Protein AF-A0A2G9S0X7-F1 (afdb_monomer_lite)

Secondary structure (DSSP, 8-state):
--HHHHHHHHHHHHHHHHHHHHHHTTS-STHHHHHHHHHHHHHHH-GGGTSPPS-STTHHHHHHHHHHHHHHHHHHHHHHHHSTT-HHHHHHHHHHHHHHHHHHHHH-HHHHHHHHHHHHHHHHHHHHHHHHHHHS---SSEEE-TT-----TTTS------EEE---BSSSSBTTTTTTTT--

Structure (mmCIF, N/CA/C/O backbone):
data_AF-A0A2G9S0X7-F1
#
_entry.id   AF-A0A2G9S0X7-F1
#
loop_
_atom_site.group_PDB
_atom_site.id
_atom_site.type_symbol
_atom_site.label_atom_id
_atom_site.label_alt_id
_atom_site.label_comp_id
_atom_site.label_asym_id
_atom_site.label_entity_id
_atom_site.label_seq_id
_atom_site.pdbx_PDB_ins_code
_atom_site.Cartn_x
_atom_site.Cartn_y
_atom_site.Cartn_z
_atom_site.occupancy
_atom_site.B_iso_or_equiv
_atom_site.auth_seq_id
_atom_site.auth_comp_id
_atom_site.auth_asym_id
_atom_site.auth_atom_id
_atom_site.pdbx_PDB_model_num
ATOM 1 N N . ALA A 1 1 ? 17.766 -3.751 -23.535 1.00 44.56 1 ALA A N 1
ATOM 2 C CA . ALA A 1 1 ? 16.295 -3.621 -23.595 1.00 44.56 1 ALA A CA 1
ATOM 3 C C . ALA A 1 1 ? 15.981 -2.146 -23.796 1.00 44.56 1 ALA A C 1
ATOM 5 O O . ALA A 1 1 ? 16.576 -1.349 -23.085 1.00 44.56 1 ALA A O 1
ATOM 6 N N . ASN A 1 2 ? 15.167 -1.785 -24.794 1.00 41.47 2 ASN A N 1
ATOM 7 C CA . ASN A 1 2 ? 14.919 -0.382 -25.146 1.00 41.47 2 ASN A CA 1
ATOM 8 C C . ASN A 1 2 ? 14.053 0.293 -24.046 1.00 41.47 2 ASN A C 1
ATOM 10 O O . ASN A 1 2 ? 12.982 -0.248 -23.749 1.00 41.47 2 ASN A O 1
ATOM 14 N N . PRO A 1 3 ? 14.488 1.405 -23.423 1.00 45.84 3 PRO A N 1
ATOM 15 C CA . PRO A 1 3 ? 13.815 2.053 -22.286 1.00 45.84 3 PRO A CA 1
ATOM 16 C C . PRO A 1 3 ? 12.393 2.535 -22.592 1.00 45.84 3 PRO A C 1
ATOM 18 O O . PRO A 1 3 ? 11.513 2.401 -21.746 1.00 45.84 3 PRO A O 1
ATOM 21 N N . GLU A 1 4 ? 12.131 2.966 -23.829 1.00 49.06 4 GLU A N 1
ATOM 22 C CA . GLU A 1 4 ? 10.782 3.327 -24.297 1.00 49.06 4 GLU A CA 1
ATOM 23 C C . GLU A 1 4 ? 9.786 2.162 -24.177 1.00 49.06 4 GLU A C 1
ATOM 25 O O . GLU A 1 4 ? 8.587 2.377 -24.020 1.00 49.06 4 GLU A O 1
ATOM 30 N N . SER A 1 5 ? 10.272 0.913 -24.182 1.00 56.16 5 SER A N 1
ATOM 31 C CA . SER A 1 5 ? 9.411 -0.251 -23.965 1.00 56.16 5 SER A CA 1
ATOM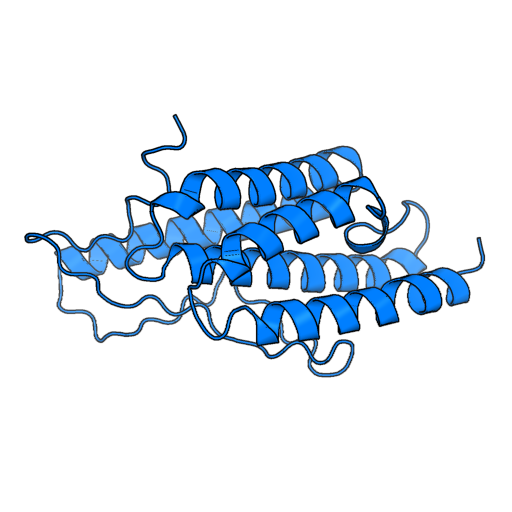 32 C C . SER A 1 5 ? 9.085 -0.489 -22.493 1.00 56.16 5 SER A C 1
ATOM 34 O O . SER A 1 5 ? 8.026 -1.031 -22.216 1.00 56.16 5 SER A O 1
ATOM 36 N N . TYR A 1 6 ? 9.943 -0.103 -21.539 1.00 60.00 6 TYR A N 1
ATOM 37 C CA . TYR A 1 6 ? 9.663 -0.370 -20.127 1.00 60.00 6 TYR A CA 1
ATOM 38 C C . TYR A 1 6 ? 8.484 0.477 -19.658 1.00 60.00 6 TYR A C 1
ATOM 40 O O . TYR A 1 6 ? 7.466 -0.085 -19.255 1.00 60.00 6 TYR A O 1
ATOM 48 N N . ASP A 1 7 ? 8.574 1.801 -19.804 1.00 59.97 7 ASP A N 1
ATOM 49 C CA . ASP A 1 7 ? 7.483 2.690 -19.409 1.00 59.97 7 ASP A CA 1
ATOM 50 C C . ASP A 1 7 ? 6.213 2.415 -20.222 1.00 59.97 7 ASP A C 1
ATOM 52 O O . ASP A 1 7 ? 5.144 2.247 -19.639 1.00 59.97 7 ASP A O 1
ATOM 56 N N . ALA A 1 8 ? 6.293 2.215 -21.541 1.00 62.56 8 ALA A N 1
ATOM 57 C CA . ALA A 1 8 ? 5.101 1.868 -22.320 1.00 62.56 8 ALA A CA 1
ATOM 58 C C . ALA A 1 8 ? 4.418 0.565 -21.844 1.00 62.56 8 ALA A C 1
ATOM 60 O O . ALA A 1 8 ? 3.188 0.463 -21.896 1.00 62.56 8 ALA A O 1
ATOM 61 N N . VAL A 1 9 ? 5.191 -0.417 -21.362 1.00 68.12 9 VAL A N 1
ATOM 62 C CA . VAL A 1 9 ? 4.678 -1.728 -20.936 1.00 68.12 9 VAL A CA 1
ATOM 63 C C . VAL A 1 9 ? 4.158 -1.725 -19.500 1.00 68.12 9 VAL A C 1
ATOM 65 O O . VAL A 1 9 ? 3.178 -2.417 -19.243 1.00 68.12 9 VAL A O 1
ATOM 68 N N . VAL A 1 10 ? 4.746 -0.972 -18.559 1.00 72.31 10 VAL A N 1
ATOM 69 C CA . VAL A 1 10 ? 4.293 -0.984 -17.149 1.00 72.31 10 VAL A CA 1
ATOM 70 C C . VAL A 1 10 ? 3.343 0.154 -16.778 1.00 72.31 10 VAL A C 1
ATOM 72 O O . VAL A 1 10 ? 2.534 -0.018 -15.867 1.00 72.31 10 VAL A O 1
ATOM 75 N N . GLN A 1 11 ? 3.373 1.291 -17.476 1.00 71.81 11 GLN A N 1
ATOM 76 C CA . GLN A 1 11 ? 2.595 2.478 -17.094 1.00 71.81 11 GLN A CA 1
ATOM 77 C C . GLN A 1 11 ? 1.082 2.268 -17.271 1.00 71.81 11 GLN A C 1
ATOM 79 O O . GLN A 1 11 ? 0.313 2.526 -16.346 1.00 71.81 11 GLN A O 1
ATOM 84 N N . LYS A 1 12 ? 0.638 1.714 -18.411 1.00 75.38 12 LYS A N 1
ATOM 85 C CA . LYS A 1 12 ? -0.788 1.403 -18.645 1.00 75.38 12 LYS A CA 1
ATOM 86 C C . LYS A 1 12 ? -1.338 0.373 -17.643 1.00 75.38 12 LYS A C 1
ATOM 88 O O . LYS A 1 12 ? -2.372 0.651 -17.035 1.00 75.38 12 LYS A O 1
ATOM 93 N N . PRO A 1 13 ? -0.673 -0.775 -17.400 1.00 77.31 13 PRO A N 1
ATOM 94 C CA . PRO A 1 13 ? -1.088 -1.705 -16.351 1.00 77.31 13 PRO A CA 1
ATOM 95 C C . PRO A 1 13 ? -1.144 -1.086 -14.951 1.00 77.31 13 PRO A C 1
ATOM 97 O O . PRO A 1 13 ? -2.100 -1.344 -14.221 1.00 77.31 13 PRO A O 1
ATOM 100 N N . ARG A 1 14 ? -0.177 -0.228 -14.587 1.00 80.12 14 ARG A N 1
ATOM 101 C CA . ARG A 1 14 ? -0.207 0.513 -13.315 1.00 80.12 14 ARG A CA 1
ATOM 102 C C . ARG A 1 14 ? -1.439 1.403 -13.221 1.00 80.12 14 ARG A C 1
ATOM 104 O O . ARG A 1 14 ? -2.133 1.334 -12.216 1.00 80.12 14 ARG A O 1
ATOM 111 N N . GLN A 1 15 ? -1.752 2.179 -14.257 1.00 75.69 15 GLN A N 1
ATOM 112 C CA . GLN A 1 15 ? -2.937 3.045 -14.276 1.00 75.69 15 GLN A CA 1
ATOM 113 C C . GLN A 1 15 ? -4.244 2.249 -14.145 1.00 75.69 15 GLN A C 1
ATOM 115 O O . GLN A 1 15 ? -5.107 2.625 -13.355 1.00 75.69 15 GLN A O 1
ATOM 120 N N . ILE A 1 16 ? -4.375 1.124 -14.857 1.00 78.25 16 ILE A N 1
ATOM 121 C CA . ILE A 1 16 ? -5.552 0.244 -14.752 1.00 78.25 16 ILE A CA 1
ATOM 122 C C . ILE A 1 16 ? -5.681 -0.310 -13.331 1.00 78.25 16 ILE A C 1
ATOM 124 O O . ILE A 1 16 ? -6.769 -0.284 -12.756 1.00 78.25 16 ILE A O 1
ATOM 128 N N . LEU A 1 17 ? -4.575 -0.774 -12.740 1.00 77.94 17 LEU A N 1
ATOM 129 C CA . LEU A 1 17 ? -4.571 -1.247 -11.359 1.00 77.94 17 LEU A CA 1
ATOM 130 C C . LEU A 1 17 ? -4.945 -0.121 -10.389 1.00 77.94 17 LEU A C 1
ATOM 132 O O . LEU A 1 17 ? -5.716 -0.367 -9.467 1.00 77.94 17 LEU A O 1
ATOM 136 N N . CYS A 1 18 ? -4.467 1.104 -10.620 1.00 76.69 18 CYS A N 1
ATOM 137 C CA . CYS A 1 18 ? -4.810 2.252 -9.787 1.00 76.69 18 CYS A CA 1
ATOM 138 C C . CYS A 1 18 ? -6.309 2.543 -9.820 1.00 76.69 18 CYS A C 1
ATOM 140 O O . CYS A 1 18 ? -6.935 2.630 -8.771 1.00 76.69 18 CYS A O 1
ATOM 142 N N . GLN A 1 19 ? -6.899 2.599 -11.015 1.00 73.88 19 GLN A N 1
ATOM 143 C CA . GLN A 1 19 ? -8.338 2.800 -11.193 1.00 73.88 19 GLN A CA 1
ATOM 144 C C . GLN A 1 19 ? -9.163 1.671 -10.567 1.00 73.88 19 GLN A C 1
ATOM 146 O O . GLN A 1 19 ? -10.202 1.922 -9.961 1.00 73.88 19 GLN A O 1
ATOM 151 N N . PHE A 1 20 ? -8.704 0.426 -10.701 1.00 75.44 20 PHE A N 1
ATOM 152 C CA . PHE A 1 20 ? -9.379 -0.738 -10.137 1.00 75.44 20 PHE A CA 1
ATOM 153 C C . PHE A 1 20 ? -9.356 -0.726 -8.607 1.00 75.44 20 PHE A C 1
ATOM 155 O O . PHE A 1 20 ? -10.394 -0.874 -7.968 1.00 75.44 20 PHE A O 1
ATOM 162 N N . VAL A 1 21 ? -8.181 -0.496 -8.022 1.00 73.69 21 VAL A N 1
ATOM 163 C CA . VAL A 1 21 ? -7.992 -0.347 -6.578 1.00 73.69 21 VAL A CA 1
ATOM 164 C C . VAL A 1 21 ? -8.801 0.850 -6.065 1.00 73.69 21 VAL A C 1
ATOM 166 O O . VAL A 1 21 ? -9.554 0.680 -5.120 1.00 73.69 21 VAL A O 1
ATOM 169 N N . ASP A 1 22 ? -8.740 2.029 -6.692 1.00 71.38 22 ASP A N 1
ATOM 170 C CA . ASP A 1 22 ? -9.524 3.201 -6.263 1.00 71.38 22 ASP A CA 1
ATOM 171 C C . ASP A 1 22 ? -11.035 2.944 -6.292 1.00 71.38 22 ASP A C 1
ATOM 173 O O . ASP A 1 22 ? -11.748 3.415 -5.411 1.00 71.38 22 ASP A O 1
ATOM 177 N N . ARG A 1 23 ? -11.516 2.165 -7.267 1.00 69.00 23 ARG A N 1
ATOM 178 C CA . ARG A 1 23 ? -12.930 1.788 -7.390 1.00 69.00 23 ARG A CA 1
ATOM 179 C C . ARG A 1 23 ? -13.367 0.720 -6.387 1.00 69.00 23 ARG A C 1
ATOM 181 O O . ARG A 1 23 ? -14.545 0.655 -6.063 1.00 69.00 23 ARG A O 1
ATOM 188 N N . ILE A 1 24 ? -12.454 -0.137 -5.933 1.00 67.75 24 ILE A N 1
ATOM 189 C CA . ILE A 1 24 ? -12.755 -1.154 -4.914 1.00 67.75 24 ILE A CA 1
ATOM 190 C C . ILE A 1 24 ? -12.598 -0.587 -3.502 1.00 67.75 24 ILE A C 1
ATOM 192 O O . ILE A 1 24 ? -13.329 -0.981 -2.605 1.00 67.75 24 ILE A O 1
ATOM 196 N N . LEU A 1 25 ? -11.674 0.351 -3.299 1.00 59.62 25 LEU A N 1
ATOM 197 C CA . LEU A 1 25 ? -11.364 0.930 -1.992 1.00 59.62 25 LEU A CA 1
ATOM 198 C C . LEU A 1 25 ? -12.282 2.072 -1.559 1.00 59.62 25 LEU A C 1
ATOM 200 O O . LEU A 1 25 ? -12.007 2.708 -0.541 1.00 59.62 25 LEU A O 1
ATOM 204 N N . THR A 1 26 ? -13.348 2.351 -2.307 1.00 57.81 26 THR A N 1
ATOM 205 C CA . THR A 1 26 ? -14.406 3.255 -1.851 1.00 57.81 26 THR A CA 1
ATOM 206 C C . THR A 1 26 ? -15.266 2.642 -0.747 1.00 57.81 26 THR A C 1
ATOM 208 O O . THR A 1 26 ? -15.754 3.412 0.068 1.00 57.81 26 THR A O 1
ATOM 211 N N . ASP A 1 27 ? -15.357 1.305 -0.642 1.00 52.62 27 ASP A N 1
ATOM 212 C CA . ASP A 1 27 ? -16.142 0.607 0.388 1.00 52.62 27 ASP A CA 1
ATOM 213 C C . ASP A 1 27 ? -15.428 -0.665 0.894 1.00 52.62 27 ASP A C 1
ATOM 215 O O . ASP A 1 27 ? -14.896 -1.462 0.117 1.00 52.62 27 ASP A O 1
ATOM 219 N N . VAL A 1 28 ? -15.399 -0.874 2.216 1.00 54.47 28 VAL A N 1
ATOM 220 C CA . VAL A 1 28 ? -14.782 -2.055 2.854 1.00 54.47 28 VAL A CA 1
ATOM 221 C C . VAL A 1 28 ? -15.720 -3.248 2.706 1.00 54.47 28 VAL A C 1
ATOM 223 O O . VAL A 1 28 ? -16.483 -3.573 3.607 1.00 54.47 28 VAL A O 1
ATOM 226 N N . ASP A 1 29 ? -15.670 -3.890 1.545 1.00 60.72 29 ASP A N 1
ATOM 227 C CA . ASP A 1 29 ? -16.568 -4.995 1.194 1.00 60.72 29 ASP A CA 1
ATOM 228 C C . ASP A 1 29 ? -15.773 -6.291 0.907 1.00 60.72 29 ASP A C 1
ATOM 230 O O . ASP A 1 29 ? -14.534 -6.249 0.841 1.00 60.72 29 ASP A O 1
ATOM 234 N N . PRO A 1 30 ? -16.420 -7.459 0.694 1.00 59.22 30 PRO A N 1
ATOM 235 C CA . PRO A 1 30 ? -15.776 -8.725 0.308 1.00 59.22 30 PRO A CA 1
ATOM 236 C C . PRO A 1 30 ? -14.791 -8.593 -0.865 1.00 59.22 30 PRO A C 1
ATOM 238 O O . PRO A 1 30 ? -13.817 -9.343 -0.969 1.00 59.22 30 PRO A O 1
ATOM 241 N N . SER A 1 31 ? -15.004 -7.588 -1.715 1.00 64.81 31 SER A N 1
ATOM 242 C CA . SER A 1 31 ? -14.114 -7.155 -2.793 1.00 64.81 31 SER A CA 1
ATOM 243 C C . SER A 1 31 ? -12.682 -6.850 -2.333 1.00 64.81 31 SER A C 1
ATOM 245 O O . SER A 1 31 ? -11.741 -7.059 -3.097 1.00 64.81 31 SER A O 1
ATOM 247 N N . SER A 1 32 ? -12.482 -6.454 -1.072 1.00 73.06 32 SER A N 1
ATOM 248 C CA . SER A 1 32 ? -11.160 -6.228 -0.474 1.00 73.06 32 SER A CA 1
ATOM 249 C C . SER A 1 32 ? -10.332 -7.514 -0.416 1.00 73.06 32 SER A C 1
ATOM 251 O O . SER A 1 32 ? -9.130 -7.491 -0.660 1.00 73.06 32 SER A O 1
ATOM 253 N N . VAL A 1 33 ? -10.956 -8.669 -0.157 1.00 80.38 33 VAL A N 1
ATOM 254 C CA . VAL A 1 33 ? -10.260 -9.969 -0.137 1.00 80.38 33 VAL A CA 1
ATOM 255 C C . VAL A 1 33 ? -9.741 -10.320 -1.529 1.00 80.38 33 VAL A C 1
ATOM 257 O O . VAL A 1 33 ? -8.585 -10.736 -1.651 1.00 80.38 33 VAL A O 1
ATOM 260 N N . MET A 1 34 ? -10.576 -10.118 -2.554 1.00 83.69 34 MET A N 1
ATOM 261 C CA . MET A 1 34 ? -10.222 -10.344 -3.959 1.00 83.69 34 MET A CA 1
ATOM 262 C C . MET A 1 34 ? -9.134 -9.375 -4.424 1.00 83.69 34 MET A C 1
ATOM 264 O O . MET A 1 34 ? -8.210 -9.780 -5.123 1.00 83.69 34 MET A O 1
ATOM 268 N N . LEU A 1 35 ? -9.196 -8.115 -3.988 1.00 83.81 35 LEU A N 1
ATOM 269 C CA . LEU A 1 35 ? -8.174 -7.118 -4.285 1.00 83.81 35 LEU A CA 1
ATOM 270 C C . LEU A 1 35 ? -6.804 -7.523 -3.733 1.00 83.81 35 LEU A C 1
ATOM 272 O O . LEU A 1 35 ? -5.802 -7.430 -4.438 1.00 83.81 35 LEU A O 1
ATOM 276 N N . LEU A 1 36 ? -6.758 -8.001 -2.487 1.00 87.31 36 LEU A N 1
ATOM 277 C CA . LEU A 1 36 ? -5.512 -8.443 -1.861 1.00 87.31 36 LEU A CA 1
ATOM 278 C C . LEU A 1 36 ? -4.912 -9.653 -2.592 1.00 87.31 36 LEU A C 1
ATOM 280 O O . LEU A 1 36 ? -3.704 -9.673 -2.828 1.00 87.31 36 LEU A O 1
ATOM 284 N N . ASP A 1 37 ? -5.738 -10.623 -3.003 1.00 86.75 37 ASP A N 1
ATOM 285 C CA . ASP A 1 37 ? -5.278 -11.756 -3.826 1.00 86.75 37 ASP A CA 1
ATOM 286 C C . ASP A 1 37 ? -4.771 -11.296 -5.190 1.00 86.75 37 ASP A C 1
ATOM 288 O O . ASP A 1 37 ? -3.734 -11.762 -5.663 1.00 86.75 37 ASP A O 1
ATOM 292 N N . PHE A 1 38 ? -5.476 -10.351 -5.810 1.00 86.19 38 PHE A N 1
ATOM 293 C CA . PHE A 1 38 ? -5.100 -9.798 -7.099 1.00 86.19 38 PHE A CA 1
ATOM 294 C C . PHE A 1 38 ? -3.752 -9.076 -7.034 1.00 86.19 38 PHE A C 1
ATOM 296 O O . PHE A 1 38 ? -2.875 -9.356 -7.849 1.00 86.19 38 PHE A O 1
ATOM 303 N N . ILE A 1 39 ? -3.529 -8.225 -6.028 1.00 86.94 39 ILE A N 1
ATOM 304 C CA . ILE A 1 39 ? -2.239 -7.549 -5.823 1.00 86.94 39 ILE A CA 1
ATOM 305 C C . ILE A 1 39 ? -1.122 -8.583 -5.628 1.00 86.94 39 ILE A C 1
ATOM 307 O O . ILE A 1 39 ? -0.087 -8.497 -6.292 1.00 86.94 39 ILE A O 1
ATOM 311 N N . GLN A 1 40 ? -1.333 -9.609 -4.794 1.00 87.56 40 GLN A N 1
ATOM 312 C CA . GLN A 1 40 ? -0.342 -10.678 -4.613 1.00 87.56 40 GLN A CA 1
ATOM 313 C C . GLN A 1 40 ? -0.059 -11.447 -5.908 1.00 87.56 40 GLN A C 1
ATOM 315 O O . GLN A 1 40 ? 1.095 -11.777 -6.196 1.00 87.56 40 GLN A O 1
ATOM 320 N N . HIS A 1 41 ? -1.092 -11.748 -6.695 1.00 87.25 41 HIS A N 1
ATOM 321 C CA . HIS A 1 41 ? -0.946 -12.419 -7.982 1.00 87.25 41 HIS A CA 1
ATOM 322 C C . HIS A 1 41 ? -0.139 -11.567 -8.964 1.00 87.25 41 HIS A C 1
ATOM 324 O O . HIS A 1 41 ? 0.769 -12.067 -9.634 1.00 87.25 41 HIS A O 1
ATOM 330 N N . ILE A 1 42 ? -0.424 -10.269 -9.014 1.00 86.38 42 ILE A N 1
ATOM 331 C CA . ILE A 1 42 ? 0.292 -9.311 -9.845 1.00 86.38 42 ILE A CA 1
ATOM 332 C C . ILE A 1 42 ? 1.771 -9.234 -9.454 1.00 86.38 42 ILE A C 1
ATOM 334 O O . ILE A 1 42 ? 2.635 -9.254 -10.326 1.00 86.38 42 ILE A O 1
ATOM 338 N N . MET A 1 43 ? 2.096 -9.189 -8.162 1.00 87.19 43 MET A N 1
ATOM 339 C CA . MET A 1 43 ? 3.492 -9.160 -7.706 1.00 87.19 43 MET A CA 1
ATOM 340 C C . MET A 1 43 ? 4.285 -10.389 -8.157 1.00 87.19 43 MET A C 1
ATOM 342 O O . MET A 1 43 ? 5.466 -10.277 -8.481 1.00 87.19 43 MET A O 1
ATOM 346 N N . LYS A 1 44 ? 3.636 -11.558 -8.192 1.00 85.31 44 LYS A N 1
ATOM 347 C CA . LYS A 1 44 ? 4.249 -12.816 -8.639 1.00 85.31 44 LYS A CA 1
ATOM 348 C C . LYS A 1 44 ? 4.397 -12.878 -10.158 1.00 85.31 44 LYS A C 1
ATOM 350 O O . LYS A 1 44 ? 5.450 -13.271 -10.649 1.00 85.31 44 LYS A O 1
ATOM 355 N N . SER A 1 45 ? 3.352 -12.503 -10.893 1.00 84.50 45 SER A N 1
ATOM 356 C CA . SER A 1 45 ? 3.315 -12.597 -12.359 1.00 84.50 45 SER A CA 1
ATOM 357 C C . SER A 1 45 ? 4.074 -11.462 -13.052 1.00 84.50 45 SER A C 1
ATOM 359 O O . SER A 1 45 ? 4.664 -11.672 -14.107 1.00 84.50 45 SER A O 1
ATOM 361 N N . SER A 1 46 ? 4.084 -10.267 -12.458 1.00 84.31 46 SER A N 1
ATOM 362 C CA . SER A 1 46 ? 4.595 -9.026 -13.053 1.00 84.31 46 SER A CA 1
ATOM 363 C C . SER A 1 46 ? 5.384 -8.167 -12.047 1.00 84.31 46 SER A C 1
ATOM 365 O O . SER A 1 46 ? 5.057 -6.996 -11.836 1.00 84.31 46 SER A O 1
ATOM 367 N N . PRO A 1 47 ? 6.477 -8.686 -11.449 1.00 83.19 47 PRO A N 1
ATOM 368 C CA . PRO A 1 47 ? 7.258 -7.963 -10.436 1.00 83.19 47 PRO A CA 1
ATOM 369 C C . PRO A 1 47 ? 7.834 -6.637 -10.953 1.00 83.19 47 PRO A C 1
ATOM 371 O O . PRO A 1 47 ? 8.011 -5.697 -10.184 1.00 83.19 47 PRO A O 1
ATOM 374 N N . ARG A 1 48 ? 8.055 -6.528 -12.270 1.00 80.56 48 ARG A N 1
ATOM 375 C CA . ARG A 1 48 ? 8.512 -5.304 -12.945 1.00 80.56 48 ARG A CA 1
ATOM 376 C C . ARG A 1 48 ? 7.577 -4.107 -12.754 1.00 80.56 48 ARG A C 1
ATOM 378 O O . ARG A 1 48 ? 8.008 -2.979 -12.909 1.00 80.56 48 ARG A O 1
ATOM 385 N N . MET A 1 49 ? 6.312 -4.314 -12.385 1.00 80.56 49 MET A N 1
ATOM 386 C CA . MET A 1 49 ? 5.432 -3.191 -12.052 1.00 80.56 49 MET A CA 1
ATOM 387 C C . MET A 1 49 ? 5.787 -2.513 -10.731 1.00 80.56 49 MET A C 1
ATOM 389 O O . MET A 1 49 ? 5.365 -1.380 -10.520 1.00 80.56 49 MET A O 1
ATOM 393 N N . PHE A 1 50 ? 6.582 -3.147 -9.872 1.00 82.94 50 PHE A N 1
ATOM 394 C CA . PHE A 1 50 ? 6.951 -2.608 -8.561 1.00 82.94 50 PHE A CA 1
ATOM 395 C C . PHE A 1 50 ? 8.435 -2.267 -8.448 1.00 82.94 50 PHE A C 1
ATOM 397 O O . PHE A 1 50 ? 8.812 -1.510 -7.564 1.00 82.94 50 PHE A O 1
ATOM 404 N N . VAL A 1 51 ? 9.281 -2.823 -9.318 1.00 83.69 51 VAL A N 1
ATOM 405 C CA . VAL A 1 51 ? 10.731 -2.599 -9.299 1.00 83.69 51 VAL A CA 1
ATOM 406 C C . VAL A 1 51 ? 11.270 -2.437 -10.715 1.00 83.69 51 VAL A C 1
ATOM 408 O O . VAL A 1 51 ? 10.952 -3.244 -11.594 1.00 83.69 51 VAL A O 1
ATOM 411 N N . SER A 1 52 ? 12.114 -1.425 -10.926 1.00 77.31 52 SER A N 1
ATOM 412 C CA . SER A 1 52 ? 12.860 -1.279 -12.174 1.00 77.31 52 SER A CA 1
ATOM 413 C C . SER A 1 52 ? 14.014 -2.279 -12.238 1.00 77.31 52 SER A C 1
ATOM 415 O O . SER A 1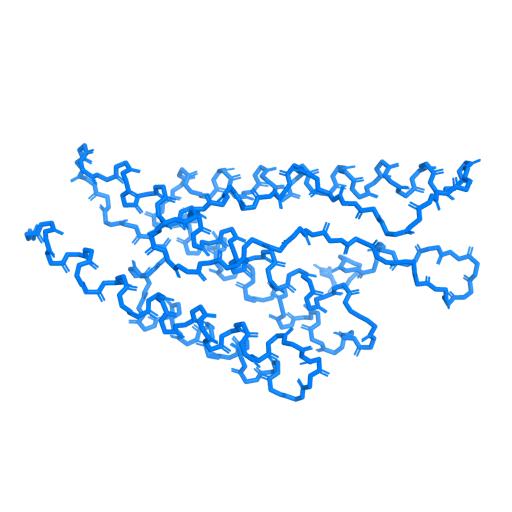 52 ? 14.529 -2.740 -11.217 1.00 77.31 52 SER A O 1
ATOM 417 N N . SER A 1 53 ? 14.418 -2.658 -13.451 1.00 65.50 53 SER A N 1
ATOM 418 C CA . SER A 1 53 ? 15.597 -3.503 -13.639 1.00 65.50 53 SER A CA 1
ATOM 419 C C . SER A 1 53 ? 16.841 -2.678 -13.327 1.00 65.50 53 SER A C 1
ATOM 421 O O . SER A 1 53 ? 17.056 -1.638 -13.938 1.00 65.50 53 SER A O 1
ATOM 423 N N . MET A 1 54 ? 17.670 -3.150 -12.398 1.00 58.91 54 MET A N 1
ATOM 424 C CA . MET A 1 54 ? 18.969 -2.555 -12.083 1.00 58.91 54 MET A CA 1
ATOM 425 C C . MET A 1 54 ? 19.769 -2.302 -13.373 1.00 58.91 54 MET A C 1
ATOM 427 O O . MET A 1 54 ? 19.806 -3.192 -14.228 1.00 58.91 54 MET A O 1
ATOM 431 N N . ASN A 1 55 ? 20.398 -1.118 -13.469 1.00 53.69 55 ASN A N 1
ATOM 432 C CA . ASN A 1 55 ? 21.528 -0.728 -14.342 1.00 53.69 55 ASN A CA 1
ATOM 433 C C . ASN A 1 55 ? 21.221 0.382 -15.383 1.00 53.69 55 ASN A C 1
ATOM 435 O O . ASN A 1 55 ? 21.084 0.083 -16.567 1.00 53.69 55 ASN A O 1
ATOM 439 N N . SER A 1 56 ? 21.161 1.663 -14.976 1.00 53.62 56 SER A N 1
ATOM 440 C CA . SER A 1 56 ? 21.666 2.861 -15.716 1.00 53.62 56 SER A CA 1
ATOM 441 C C . SER A 1 56 ? 21.061 4.171 -15.177 1.00 53.62 56 SER A C 1
ATOM 443 O O . SER A 1 56 ? 20.086 4.131 -14.451 1.00 53.62 56 SER A O 1
ATOM 445 N N . ALA A 1 57 ? 21.588 5.345 -15.542 1.00 51.53 57 ALA A N 1
ATOM 446 C CA . ALA A 1 57 ? 21.067 6.662 -15.125 1.00 51.53 57 ALA A CA 1
ATOM 447 C C . ALA A 1 57 ? 19.593 6.936 -15.518 1.00 51.53 57 ALA A C 1
ATOM 449 O O . ALA A 1 57 ? 18.942 7.791 -14.928 1.00 51.53 57 ALA A O 1
ATOM 450 N N . GLN A 1 58 ? 19.032 6.173 -16.463 1.00 53.19 58 GLN A N 1
ATOM 451 C CA . GLN A 1 58 ? 17.598 6.192 -16.781 1.00 53.19 58 GLN A CA 1
ATOM 452 C C . GLN A 1 58 ? 16.737 5.439 -15.743 1.00 53.19 58 GLN A C 1
ATOM 454 O O . GLN A 1 58 ? 15.511 5.493 -15.813 1.00 53.19 58 GLN A O 1
ATOM 459 N N . ASN A 1 59 ? 17.353 4.775 -14.752 1.00 61.72 59 ASN A N 1
ATOM 460 C CA . ASN A 1 59 ? 16.636 4.168 -13.630 1.00 61.72 59 ASN A CA 1
ATOM 461 C C . ASN A 1 59 ? 16.068 5.189 -12.660 1.00 61.72 59 ASN A C 1
ATOM 463 O O . ASN A 1 59 ? 15.115 4.842 -11.990 1.00 61.72 59 ASN A O 1
ATOM 467 N N . GLU A 1 60 ? 16.595 6.408 -12.541 1.00 69.31 60 GLU A N 1
ATOM 468 C CA . GLU A 1 60 ? 16.150 7.285 -11.451 1.00 69.31 60 GLU A CA 1
ATOM 469 C C . GLU A 1 60 ? 14.668 7.659 -11.560 1.00 69.31 60 GLU A C 1
ATOM 471 O O . GLU A 1 60 ? 13.959 7.674 -10.558 1.00 69.31 60 GLU A O 1
ATOM 476 N N . GLU A 1 61 ? 14.170 7.927 -12.769 1.00 71.56 61 GLU A N 1
ATOM 477 C CA . GLU A 1 61 ? 12.745 8.195 -12.981 1.00 71.56 61 GLU A CA 1
ATOM 478 C C . GLU A 1 61 ? 11.899 6.927 -12.839 1.00 71.56 61 GLU A C 1
ATOM 480 O O . GLU A 1 61 ? 10.864 6.945 -12.174 1.00 71.56 61 GLU A O 1
ATOM 485 N N . ALA A 1 62 ? 12.368 5.802 -13.383 1.00 71.00 62 ALA A N 1
ATOM 486 C CA . ALA A 1 62 ? 11.702 4.514 -13.225 1.00 71.00 62 ALA A CA 1
ATOM 487 C C . ALA A 1 62 ? 11.626 4.083 -11.749 1.00 71.00 62 ALA A C 1
ATOM 489 O O . ALA A 1 62 ? 10.600 3.559 -11.314 1.00 71.00 62 ALA A O 1
ATOM 490 N N . ASP A 1 63 ? 12.675 4.342 -10.972 1.00 75.81 63 ASP A N 1
ATOM 491 C CA . ASP A 1 63 ? 12.776 4.079 -9.542 1.00 75.81 63 ASP A CA 1
ATOM 492 C C . ASP A 1 63 ? 11.864 5.029 -8.773 1.00 75.81 63 ASP A C 1
ATOM 494 O O . ASP A 1 63 ? 11.064 4.547 -7.979 1.00 75.81 63 ASP A O 1
ATOM 498 N N . ARG A 1 64 ? 11.858 6.338 -9.069 1.00 77.19 64 ARG A N 1
ATOM 499 C CA . ARG A 1 64 ? 10.878 7.289 -8.501 1.00 77.19 64 ARG A CA 1
ATOM 500 C C . ARG A 1 64 ? 9.436 6.855 -8.769 1.00 77.19 64 ARG A C 1
ATOM 502 O O . ARG A 1 64 ? 8.611 6.874 -7.857 1.00 77.19 64 ARG A O 1
ATOM 509 N N . ASN A 1 65 ? 9.146 6.383 -9.977 1.00 79.00 65 ASN A N 1
ATOM 510 C CA . ASN A 1 65 ? 7.839 5.847 -10.349 1.00 79.00 65 ASN A CA 1
ATOM 511 C C . ASN A 1 65 ? 7.493 4.574 -9.565 1.00 79.00 65 ASN A C 1
ATOM 513 O O . ASN A 1 65 ? 6.357 4.408 -9.120 1.00 79.00 65 ASN A O 1
ATOM 517 N N . CYS A 1 66 ? 8.464 3.681 -9.358 1.00 80.94 66 CYS A N 1
ATOM 518 C CA . CYS A 1 66 ? 8.294 2.496 -8.519 1.00 80.94 66 CYS A CA 1
ATOM 519 C C . CYS A 1 66 ? 8.073 2.859 -7.043 1.00 80.94 66 CYS A C 1
ATOM 521 O O . CYS A 1 66 ? 7.212 2.246 -6.411 1.00 80.94 66 CYS A O 1
ATOM 523 N N . ILE A 1 67 ? 8.795 3.855 -6.508 1.00 81.81 67 ILE A N 1
ATOM 524 C CA . ILE A 1 67 ? 8.609 4.385 -5.146 1.00 81.81 67 ILE A CA 1
ATOM 525 C C . ILE A 1 67 ? 7.188 4.909 -5.005 1.00 81.81 67 ILE A C 1
ATOM 527 O O . ILE A 1 67 ? 6.454 4.429 -4.148 1.00 81.81 67 ILE A O 1
ATOM 531 N N . GLY A 1 68 ? 6.784 5.845 -5.869 1.00 79.50 68 GLY A N 1
ATOM 532 C CA . GLY A 1 68 ? 5.464 6.472 -5.810 1.00 79.50 68 GLY A CA 1
ATOM 533 C C . GLY A 1 68 ? 4.338 5.446 -5.911 1.00 79.50 68 GLY A C 1
ATOM 534 O O . GLY A 1 68 ? 3.429 5.437 -5.086 1.00 79.50 68 GLY A O 1
ATOM 535 N N . PHE A 1 69 ? 4.436 4.512 -6.858 1.00 82.12 69 PHE A N 1
ATOM 536 C CA . PHE A 1 69 ? 3.446 3.449 -7.015 1.00 82.12 69 PHE A CA 1
ATOM 537 C C . PHE A 1 69 ? 3.387 2.503 -5.803 1.00 82.12 69 PHE A C 1
ATOM 539 O O . PHE A 1 69 ? 2.303 2.142 -5.345 1.00 82.12 69 PHE A O 1
ATOM 546 N N . SER A 1 70 ? 4.541 2.121 -5.250 1.00 84.81 70 SER A N 1
ATOM 547 C CA . SER A 1 70 ? 4.609 1.222 -4.091 1.00 84.81 70 SER A CA 1
ATOM 548 C C . SER A 1 70 ? 4.098 1.893 -2.819 1.00 84.81 70 SER A C 1
ATOM 550 O O . SER A 1 70 ? 3.310 1.286 -2.093 1.00 84.81 70 SER A O 1
ATOM 552 N N . ASN A 1 71 ? 4.479 3.152 -2.588 1.00 82.00 71 ASN A N 1
ATOM 553 C CA . ASN A 1 71 ? 3.951 3.966 -1.498 1.00 82.00 71 ASN A CA 1
ATOM 554 C C . ASN A 1 71 ? 2.439 4.101 -1.616 1.00 82.00 71 ASN A C 1
ATOM 556 O O . ASN A 1 71 ? 1.729 3.821 -0.656 1.00 82.00 71 ASN A O 1
ATOM 560 N N . TRP A 1 72 ? 1.928 4.409 -2.807 1.00 82.25 72 TRP A N 1
ATOM 561 C CA . TRP A 1 72 ? 0.493 4.502 -3.034 1.00 82.25 72 TRP A CA 1
ATOM 562 C C . TRP A 1 72 ? -0.251 3.206 -2.683 1.00 82.25 72 TRP A C 1
ATOM 564 O O . TRP A 1 72 ? -1.247 3.254 -1.959 1.00 82.25 72 TRP A O 1
ATOM 574 N N . ILE A 1 73 ? 0.246 2.040 -3.118 1.00 84.06 73 ILE A N 1
ATOM 575 C CA . ILE A 1 73 ? -0.363 0.750 -2.757 1.00 84.06 73 ILE A CA 1
ATOM 576 C C . ILE A 1 73 ? -0.328 0.538 -1.242 1.00 84.06 73 ILE A C 1
ATOM 578 O O . ILE A 1 73 ? -1.353 0.189 -0.658 1.00 84.06 73 ILE A O 1
ATOM 582 N N . ILE A 1 74 ? 0.813 0.765 -0.588 1.00 85.44 74 ILE A N 1
ATOM 583 C CA . ILE A 1 74 ? 0.944 0.557 0.860 1.00 85.44 74 ILE A CA 1
ATOM 584 C C . ILE A 1 74 ? 0.024 1.509 1.633 1.00 85.44 74 ILE A C 1
ATOM 586 O O . ILE A 1 74 ? -0.709 1.048 2.506 1.00 85.44 74 ILE A O 1
ATOM 590 N N . THR A 1 75 ? -0.033 2.799 1.285 1.00 79.69 75 THR A N 1
ATOM 591 C CA . THR A 1 75 ? -0.961 3.766 1.897 1.00 79.69 75 THR A CA 1
ATOM 592 C C . THR A 1 75 ? -2.402 3.283 1.780 1.00 79.69 75 THR A C 1
ATOM 594 O O . THR A 1 75 ? -3.164 3.345 2.742 1.00 79.69 75 THR A O 1
ATOM 597 N N . ARG A 1 76 ? -2.791 2.759 0.617 1.00 80.12 76 ARG A N 1
ATOM 598 C CA . ARG A 1 76 ? -4.140 2.239 0.388 1.00 80.12 76 ARG A CA 1
ATOM 599 C C . ARG A 1 76 ? -4.441 0.994 1.219 1.00 80.12 76 ARG A C 1
ATOM 601 O O . ARG A 1 76 ? -5.502 0.928 1.831 1.00 80.12 76 ARG A O 1
ATOM 608 N N . LEU A 1 77 ? -3.497 0.062 1.313 1.00 83.56 77 LEU A N 1
ATOM 609 C CA . LEU A 1 77 ? -3.601 -1.112 2.182 1.00 83.56 77 LEU A CA 1
ATOM 610 C C . LEU A 1 77 ? -3.738 -0.725 3.661 1.00 83.56 77 LEU A C 1
ATOM 612 O O . LEU A 1 77 ? -4.576 -1.279 4.370 1.00 83.56 77 LEU A O 1
ATOM 616 N N . LEU A 1 78 ? -2.954 0.253 4.114 1.00 82.56 78 LEU A N 1
ATOM 617 C CA . LEU A 1 78 ? -3.025 0.772 5.477 1.00 82.56 78 LEU A CA 1
ATOM 618 C C . LEU A 1 78 ? -4.359 1.470 5.750 1.00 82.56 78 LEU A C 1
ATOM 620 O O . LEU A 1 78 ? -4.913 1.296 6.830 1.00 82.56 78 LEU A O 1
ATOM 624 N N . ARG A 1 79 ? -4.918 2.204 4.777 1.00 78.00 79 ARG A N 1
ATOM 625 C CA . ARG A 1 79 ? -6.253 2.811 4.912 1.00 78.00 79 ARG A CA 1
ATOM 626 C C . ARG A 1 79 ? -7.334 1.755 5.107 1.00 78.00 79 ARG A C 1
ATOM 628 O O . ARG A 1 79 ? -8.152 1.926 6.000 1.00 78.00 79 ARG A O 1
ATOM 635 N N . ILE A 1 80 ? -7.304 0.649 4.352 1.00 78.31 80 ILE A N 1
ATOM 636 C CA . ILE A 1 80 ? -8.215 -0.489 4.590 1.00 78.31 80 ILE A CA 1
ATOM 637 C C . ILE A 1 80 ? -8.043 -0.990 6.019 1.00 78.31 80 ILE A C 1
ATOM 639 O O . ILE A 1 80 ? -9.026 -1.159 6.729 1.00 78.31 80 ILE A O 1
ATOM 643 N N . ALA A 1 81 ? -6.801 -1.198 6.457 1.00 80.25 81 ALA A N 1
ATOM 644 C CA . ALA A 1 81 ? -6.522 -1.719 7.788 1.00 80.25 81 ALA A CA 1
ATOM 645 C C . ALA A 1 81 ? -6.944 -0.758 8.921 1.00 80.25 81 ALA A C 1
ATOM 647 O O . ALA A 1 81 ? -7.168 -1.210 10.042 1.00 80.25 81 ALA A O 1
ATOM 648 N N . ALA A 1 82 ? -7.067 0.539 8.631 1.00 76.25 82 ALA A N 1
ATOM 649 C CA . ALA A 1 82 ? -7.557 1.560 9.553 1.00 76.25 82 ALA A CA 1
ATOM 650 C C . ALA A 1 82 ? -9.092 1.693 9.574 1.00 76.25 82 ALA A C 1
ATOM 652 O O . ALA A 1 82 ? -9.626 2.391 10.431 1.00 76.25 82 ALA A O 1
ATOM 653 N N . THR A 1 83 ? -9.819 1.045 8.656 1.00 73.38 83 THR A N 1
ATOM 654 C CA . THR A 1 83 ? -11.289 1.101 8.655 1.00 73.38 83 THR A CA 1
ATOM 655 C C . THR A 1 83 ? -11.909 0.259 9.778 1.00 73.38 83 THR A C 1
ATOM 657 O O . THR A 1 83 ? -11.335 -0.757 10.181 1.00 73.38 83 THR A O 1
ATOM 660 N N . PRO A 1 84 ? -13.096 0.621 10.293 1.00 70.00 84 PRO A N 1
ATOM 661 C CA . PRO A 1 84 ? -13.816 -0.226 11.240 1.00 70.00 84 PRO A CA 1
ATOM 662 C C . PRO A 1 84 ? -14.093 -1.624 10.663 1.00 70.00 84 PRO A C 1
ATOM 664 O O . PRO A 1 84 ? -14.311 -1.783 9.465 1.00 70.00 84 PRO A O 1
ATOM 667 N N . SER A 1 85 ? -14.122 -2.645 11.523 1.00 73.69 85 SER A N 1
ATOM 668 C CA . SER A 1 85 ? -14.509 -4.024 11.163 1.00 73.69 85 SER A CA 1
ATOM 669 C C . SER A 1 85 ? -13.606 -4.745 10.144 1.00 73.69 85 SER A C 1
ATOM 671 O O . SER A 1 85 ? -13.980 -5.797 9.627 1.00 73.69 85 SER A O 1
ATOM 673 N N . CYS A 1 86 ? -12.390 -4.257 9.882 1.00 75.00 86 CYS A N 1
ATOM 674 C CA . CYS A 1 86 ? -11.452 -4.888 8.945 1.00 75.00 86 CYS A CA 1
ATOM 675 C C . CYS A 1 86 ? -10.494 -5.919 9.586 1.00 75.00 86 CYS A C 1
ATOM 677 O O . CYS A 1 86 ? -9.548 -6.368 8.936 1.00 75.00 86 CYS A O 1
ATOM 679 N N . GLU A 1 87 ? -10.723 -6.329 10.841 1.00 79.81 87 GLU A N 1
ATOM 680 C CA . GLU A 1 87 ? -9.825 -7.220 11.602 1.00 79.81 87 GLU A CA 1
ATOM 681 C C . GLU A 1 87 ? -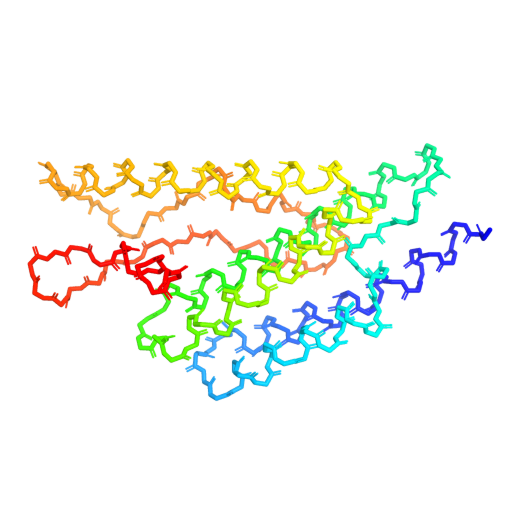9.518 -8.535 10.863 1.00 79.81 87 GLU A C 1
ATOM 683 O O . GLU A 1 87 ? -8.377 -9.002 10.844 1.00 79.81 87 GLU A O 1
ATOM 688 N N . ALA A 1 88 ? -10.514 -9.100 10.172 1.00 82.62 88 ALA A N 1
ATOM 689 C CA . ALA A 1 88 ? -10.354 -10.312 9.367 1.00 82.62 88 ALA A CA 1
ATOM 690 C C . ALA A 1 88 ? -9.377 -10.134 8.185 1.00 82.62 88 ALA A C 1
ATOM 692 O O . ALA A 1 88 ? -8.797 -11.108 7.700 1.00 82.62 88 ALA A O 1
ATOM 693 N N . LEU A 1 89 ? -9.166 -8.896 7.724 1.00 83.12 89 LEU A N 1
ATOM 694 C CA . LEU A 1 89 ? -8.278 -8.563 6.610 1.00 83.12 89 LEU A CA 1
ATOM 695 C C . LEU A 1 89 ? -6.841 -8.286 7.061 1.00 83.12 89 LEU A C 1
ATOM 697 O O . LEU A 1 89 ? -5.931 -8.428 6.245 1.00 83.12 89 LEU A O 1
ATOM 701 N N . HIS A 1 90 ? -6.603 -7.940 8.333 1.00 84.12 90 HIS A N 1
ATOM 702 C CA . HIS A 1 90 ? -5.287 -7.508 8.836 1.00 84.12 90 HIS A CA 1
ATOM 703 C C . HIS A 1 90 ? -4.168 -8.500 8.519 1.00 84.12 90 HIS A C 1
ATOM 705 O O . HIS A 1 90 ? -3.121 -8.107 8.006 1.00 84.12 90 HIS A O 1
ATOM 711 N N . LYS A 1 91 ? -4.401 -9.801 8.741 1.00 85.19 91 LYS A N 1
ATOM 712 C CA . LYS A 1 91 ? -3.410 -10.848 8.438 1.00 85.19 91 LYS A CA 1
ATOM 713 C C . LYS A 1 91 ? -3.060 -10.884 6.949 1.00 85.19 91 LYS A C 1
ATOM 715 O O . LYS A 1 91 ? -1.899 -11.048 6.579 1.00 85.19 91 LYS A O 1
ATOM 720 N N . LYS A 1 92 ? -4.064 -10.714 6.088 1.00 86.88 92 LYS A N 1
ATOM 721 C CA . LYS A 1 92 ? -3.886 -10.742 4.637 1.00 86.88 92 LYS A CA 1
ATOM 722 C C . LYS A 1 92 ? -3.180 -9.480 4.151 1.00 86.88 92 LYS A C 1
ATOM 724 O O . LYS A 1 92 ? -2.214 -9.596 3.405 1.00 86.88 92 LYS A O 1
ATOM 729 N N . ILE A 1 93 ? -3.593 -8.311 4.641 1.00 87.31 93 ILE A N 1
ATOM 730 C CA . ILE A 1 93 ? -2.960 -7.012 4.376 1.00 87.31 93 ILE A CA 1
ATOM 731 C C . ILE A 1 93 ? -1.482 -7.042 4.773 1.00 87.31 93 ILE A C 1
ATOM 733 O O . ILE A 1 93 ? -0.625 -6.749 3.941 1.00 87.31 93 ILE A O 1
ATOM 737 N N . SER A 1 94 ? -1.176 -7.479 5.998 1.00 87.88 94 SER A N 1
ATOM 738 C CA . SER A 1 94 ? 0.201 -7.646 6.475 1.00 87.88 94 SER A CA 1
ATOM 739 C C . SER A 1 94 ? 0.999 -8.589 5.568 1.00 87.88 94 SER A C 1
ATOM 741 O O . SER A 1 94 ? 2.115 -8.265 5.168 1.00 87.88 94 SER A O 1
ATOM 743 N N . GLY A 1 95 ? 0.398 -9.698 5.123 1.00 89.69 95 GLY A N 1
ATOM 744 C CA . GLY A 1 95 ? 1.009 -10.608 4.152 1.00 89.69 95 GLY A CA 1
ATOM 745 C C . GLY A 1 95 ? 1.320 -9.963 2.793 1.00 89.69 95 GLY A C 1
ATOM 746 O O . GLY A 1 95 ? 2.373 -10.244 2.212 1.00 89.69 95 GLY A O 1
ATOM 747 N N . VAL A 1 96 ? 0.447 -9.083 2.281 1.00 90.56 96 VAL A N 1
ATOM 748 C CA . VAL A 1 96 ? 0.711 -8.312 1.048 1.00 90.56 96 VAL A CA 1
ATOM 749 C C . VAL A 1 96 ? 1.876 -7.343 1.256 1.00 90.56 96 VAL A C 1
ATOM 751 O O . VAL A 1 96 ? 2.822 -7.363 0.470 1.00 90.56 96 VAL A O 1
ATOM 754 N N . ILE A 1 97 ? 1.847 -6.545 2.330 1.00 90.50 97 ILE A N 1
ATOM 755 C CA . ILE A 1 97 ? 2.906 -5.572 2.649 1.00 90.50 97 ILE A CA 1
ATOM 756 C C . ILE A 1 97 ? 4.249 -6.288 2.836 1.00 90.50 97 ILE A C 1
ATOM 758 O O . ILE A 1 97 ? 5.248 -5.894 2.238 1.00 90.50 97 ILE A O 1
ATOM 762 N N . HIS A 1 98 ? 4.275 -7.393 3.584 1.00 90.25 98 HIS A N 1
ATOM 763 C CA . HIS A 1 98 ? 5.476 -8.205 3.770 1.00 90.25 98 HIS A CA 1
ATOM 764 C C . HIS A 1 98 ? 6.016 -8.741 2.438 1.00 90.25 98 HIS A C 1
ATOM 766 O O . HIS A 1 98 ? 7.217 -8.690 2.186 1.00 90.25 98 HIS A O 1
ATOM 772 N N . SER A 1 99 ? 5.138 -9.221 1.554 1.00 92.50 99 SER A N 1
ATOM 773 C CA . SER A 1 99 ? 5.541 -9.702 0.228 1.00 92.50 99 SER A CA 1
ATOM 774 C C . SER A 1 99 ? 6.134 -8.579 -0.635 1.00 92.50 99 SER A C 1
ATOM 776 O O . SER A 1 99 ? 7.072 -8.831 -1.391 1.00 92.50 99 SER A O 1
ATOM 778 N N . LEU A 1 100 ? 5.618 -7.347 -0.520 1.00 90.44 100 LEU A N 1
ATOM 779 C CA . LEU A 1 100 ? 6.136 -6.174 -1.234 1.00 90.44 100 LEU A CA 1
ATOM 780 C C . LEU A 1 100 ? 7.530 -5.827 -0.717 1.00 90.44 100 LEU A C 1
ATOM 782 O O . LEU A 1 100 ? 8.481 -5.774 -1.492 1.00 90.44 100 LEU A O 1
ATOM 786 N N . LEU A 1 101 ? 7.675 -5.703 0.602 1.00 90.12 101 LEU A N 1
ATOM 787 C CA . LEU A 1 101 ? 8.960 -5.452 1.252 1.00 90.12 101 LEU A CA 1
ATOM 788 C C . LEU A 1 101 ? 9.994 -6.533 0.915 1.00 90.12 101 LEU A C 1
ATOM 790 O O . LEU A 1 101 ? 11.144 -6.216 0.615 1.00 90.12 101 LEU A O 1
ATOM 794 N N . PHE A 1 102 ? 9.592 -7.805 0.888 1.00 90.88 102 PHE A N 1
ATOM 795 C CA . PHE A 1 102 ? 10.466 -8.902 0.485 1.00 90.88 102 PHE A CA 1
ATOM 796 C C . PHE A 1 102 ? 10.882 -8.804 -0.989 1.00 90.88 102 PHE A C 1
ATOM 798 O O . PHE A 1 102 ? 12.049 -9.032 -1.316 1.00 90.88 102 PHE A O 1
ATOM 805 N N . LEU A 1 103 ? 9.966 -8.438 -1.891 1.00 89.81 103 LEU A N 1
ATOM 806 C CA . LEU A 1 103 ? 10.297 -8.187 -3.295 1.00 89.81 103 LEU A CA 1
ATOM 807 C C . LEU A 1 103 ? 11.347 -7.073 -3.414 1.00 89.81 103 LEU A C 1
ATOM 809 O O . LEU A 1 103 ? 12.355 -7.259 -4.098 1.00 89.81 103 LEU A O 1
ATOM 813 N N . PHE A 1 104 ? 11.153 -5.959 -2.705 1.00 88.81 104 PHE A N 1
ATOM 814 C CA . PHE A 1 104 ? 12.087 -4.832 -2.707 1.00 88.81 104 PHE A CA 1
ATOM 815 C C . PHE A 1 104 ? 13.442 -5.221 -2.139 1.00 88.81 104 PHE A C 1
ATOM 817 O O . PHE A 1 104 ? 14.452 -5.008 -2.799 1.00 88.81 104 PHE A O 1
ATOM 824 N N . LYS A 1 105 ? 13.480 -5.896 -0.989 1.00 89.12 105 LYS A N 1
ATOM 825 C CA . LYS A 1 105 ? 14.729 -6.356 -0.370 1.00 89.12 105 LYS A CA 1
ATOM 826 C C . LYS A 1 105 ? 15.610 -7.139 -1.350 1.00 89.12 105 LYS A C 1
ATOM 828 O O . LYS A 1 105 ? 16.824 -6.972 -1.345 1.00 89.12 105 LYS A O 1
ATOM 833 N N . ASN A 1 106 ? 15.002 -7.974 -2.195 1.00 87.06 106 ASN A N 1
ATOM 834 C CA . ASN A 1 106 ? 15.732 -8.834 -3.128 1.00 87.06 106 ASN A CA 1
ATOM 835 C C . ASN A 1 106 ? 16.031 -8.190 -4.488 1.00 87.06 106 ASN A C 1
ATOM 837 O O . ASN A 1 106 ? 16.970 -8.610 -5.162 1.00 87.06 106 ASN A O 1
ATOM 841 N N . LYS A 1 107 ? 15.204 -7.244 -4.947 1.00 84.56 107 LYS A N 1
ATOM 842 C CA . LYS A 1 107 ? 15.288 -6.690 -6.311 1.00 84.56 107 LYS A CA 1
ATOM 843 C C . LYS A 1 107 ? 15.737 -5.233 -6.362 1.00 84.56 107 LYS A C 1
ATOM 845 O O . LYS A 1 107 ? 16.290 -4.827 -7.374 1.00 84.56 107 LYS A O 1
ATOM 850 N N . SER A 1 108 ? 15.515 -4.469 -5.297 1.00 83.88 108 SER A N 1
ATOM 851 C CA . SER A 1 108 ? 15.968 -3.088 -5.150 1.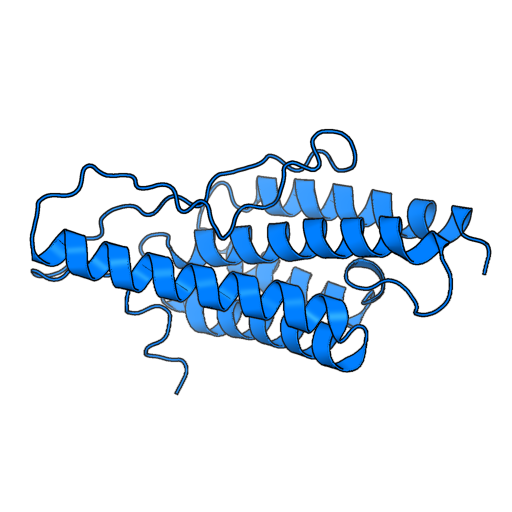00 83.88 108 SER A CA 1
ATOM 852 C C . SER A 1 108 ? 16.133 -2.715 -3.665 1.00 83.88 108 SER A C 1
ATOM 854 O O . SER A 1 108 ? 15.200 -2.215 -3.027 1.00 83.88 108 SER A O 1
ATOM 856 N N . PRO A 1 109 ? 17.327 -2.946 -3.089 1.00 84.50 109 PRO A N 1
ATOM 857 C CA . PRO A 1 109 ? 17.613 -2.623 -1.689 1.00 84.50 109 PRO A CA 1
ATOM 858 C C . PRO A 1 109 ? 17.421 -1.139 -1.346 1.00 84.50 109 PRO A C 1
ATOM 860 O O . PRO A 1 109 ? 17.077 -0.814 -0.213 1.00 84.50 109 PRO A O 1
ATOM 863 N N . VAL A 1 110 ? 17.594 -0.246 -2.327 1.00 84.06 110 VAL A N 1
ATOM 864 C CA . VAL A 1 110 ? 17.344 1.196 -2.175 1.00 84.06 110 VAL A CA 1
ATOM 865 C C . VAL A 1 110 ? 15.856 1.462 -1.934 1.00 84.06 110 VAL A C 1
ATOM 867 O O . VAL A 1 110 ? 15.513 2.115 -0.951 1.00 84.06 110 VAL A O 1
ATOM 870 N N . LEU A 1 111 ? 14.968 0.892 -2.764 1.00 83.44 111 LEU A N 1
ATOM 871 C CA . LEU A 1 111 ? 13.514 0.986 -2.559 1.00 83.44 111 LEU A CA 1
ATOM 872 C C . LEU A 1 111 ? 13.106 0.413 -1.203 1.00 83.44 111 LEU A C 1
ATOM 874 O O . LEU A 1 111 ? 12.296 1.005 -0.497 1.00 83.44 111 LEU A O 1
ATOM 878 N N . PHE A 1 112 ? 13.694 -0.721 -0.821 1.00 88.25 112 PHE A N 1
ATOM 879 C CA . PHE A 1 112 ? 13.441 -1.325 0.481 1.00 88.25 112 PHE A CA 1
ATOM 880 C C . PHE A 1 112 ? 13.828 -0.394 1.635 1.00 88.25 112 PHE A C 1
ATOM 882 O O . PHE A 1 112 ? 13.052 -0.260 2.579 1.00 88.25 112 PHE A O 1
ATOM 889 N N . GLY A 1 113 ? 14.992 0.258 1.557 1.00 87.69 113 GLY A N 1
ATOM 890 C CA . GLY A 1 113 ? 15.452 1.207 2.569 1.00 87.69 113 GLY A CA 1
ATOM 891 C C . GLY A 1 113 ? 14.515 2.405 2.722 1.00 87.69 113 GLY A C 1
ATOM 892 O O . GLY A 1 113 ? 14.105 2.706 3.839 1.00 87.69 113 GLY A O 1
ATOM 893 N N . ILE A 1 114 ? 14.117 3.028 1.607 1.00 85.69 114 ILE A N 1
ATOM 894 C CA . ILE A 1 114 ? 13.188 4.173 1.599 1.00 85.69 114 ILE A CA 1
ATOM 895 C C . ILE A 1 114 ? 11.840 3.776 2.211 1.00 85.69 114 ILE A C 1
ATOM 897 O O . ILE A 1 114 ? 11.410 4.373 3.192 1.00 85.69 114 ILE A O 1
ATOM 901 N N . LEU A 1 115 ? 11.213 2.715 1.698 1.00 84.12 115 LEU A N 1
ATOM 902 C CA . LEU A 1 115 ? 9.878 2.297 2.140 1.00 84.12 115 LEU A CA 1
ATOM 903 C C . LEU A 1 115 ? 9.863 1.811 3.593 1.00 84.12 115 LEU A C 1
ATOM 905 O O . LEU A 1 115 ? 8.899 2.046 4.317 1.00 84.12 115 LEU A O 1
ATOM 909 N N . SER A 1 116 ? 10.925 1.135 4.038 1.00 87.38 116 SER A N 1
ATOM 910 C CA . SER A 1 116 ? 11.035 0.707 5.435 1.00 87.38 116 SER A CA 1
ATOM 911 C C . SER A 1 116 ? 11.207 1.907 6.365 1.00 87.38 116 SER A C 1
ATOM 913 O O . SER A 1 116 ? 10.612 1.926 7.437 1.00 87.38 116 SER A O 1
ATOM 915 N N . ASN A 1 117 ? 11.976 2.919 5.952 1.00 88.56 117 ASN A N 1
ATOM 916 C CA . ASN A 1 117 ? 12.123 4.157 6.709 1.00 88.56 117 ASN A CA 1
ATOM 917 C C . ASN A 1 117 ? 10.798 4.927 6.793 1.00 88.56 117 ASN A C 1
ATOM 919 O O . ASN A 1 117 ? 10.420 5.362 7.876 1.00 88.56 117 ASN A O 1
ATOM 923 N N . ASP A 1 118 ? 10.054 5.025 5.689 1.00 85.31 118 ASP A N 1
ATOM 924 C CA . ASP A 1 118 ? 8.727 5.651 5.665 1.00 85.31 118 ASP A CA 1
ATOM 925 C C . ASP A 1 118 ? 7.759 4.934 6.625 1.00 85.31 118 ASP A C 1
ATOM 927 O O . ASP A 1 118 ? 7.059 5.578 7.406 1.00 85.31 118 ASP A O 1
ATOM 931 N N . LEU A 1 119 ? 7.764 3.595 6.646 1.00 84.75 119 LEU A N 1
ATOM 932 C CA . LEU A 1 119 ? 6.960 2.812 7.591 1.00 84.75 119 LEU A CA 1
ATOM 933 C C . LEU A 1 119 ? 7.379 3.020 9.054 1.00 84.75 119 LEU A C 1
ATOM 935 O O . LEU A 1 119 ? 6.517 3.073 9.929 1.00 84.75 119 LEU A O 1
ATOM 939 N N . LEU A 1 120 ? 8.677 3.146 9.340 1.00 87.19 120 LEU A N 1
ATOM 940 C CA . LEU A 1 120 ? 9.162 3.455 10.689 1.00 87.19 120 LEU A CA 1
ATOM 941 C C . LEU A 1 120 ? 8.739 4.862 11.128 1.00 87.19 120 LEU A C 1
ATOM 943 O O . LEU A 1 120 ? 8.267 5.023 12.250 1.00 87.19 120 LEU A O 1
ATOM 947 N N . ASN A 1 121 ? 8.827 5.848 10.232 1.00 85.56 121 ASN A N 1
ATOM 948 C CA . ASN A 1 121 ? 8.341 7.207 10.478 1.00 85.56 121 ASN A CA 1
ATOM 949 C C . ASN A 1 121 ? 6.832 7.218 10.769 1.00 85.56 121 ASN A C 1
ATOM 951 O O . ASN A 1 121 ? 6.387 7.911 11.676 1.00 85.56 121 ASN A O 1
ATOM 955 N N . LEU A 1 122 ? 6.045 6.418 10.039 1.00 83.44 122 LEU A N 1
ATOM 956 C CA . LEU A 1 122 ? 4.613 6.258 10.304 1.00 83.44 122 LEU A CA 1
ATOM 957 C C . LEU A 1 122 ? 4.350 5.674 11.698 1.00 83.44 122 LEU A C 1
ATOM 959 O O . LEU A 1 122 ? 3.457 6.139 12.400 1.00 83.44 122 LEU A O 1
ATOM 963 N N . LEU A 1 123 ? 5.103 4.646 12.100 1.00 83.62 123 LEU A N 1
ATOM 964 C CA . LEU A 1 123 ? 4.967 4.052 13.432 1.00 83.62 123 LEU A CA 1
ATOM 965 C C . LEU A 1 123 ? 5.310 5.060 14.531 1.00 83.62 123 LEU A C 1
ATOM 967 O O . LEU A 1 123 ? 4.586 5.139 15.520 1.00 83.62 123 LEU A O 1
ATOM 971 N N . GLU A 1 124 ? 6.372 5.842 14.346 1.00 84.62 124 GLU A N 1
ATOM 972 C CA . GLU A 1 124 ? 6.746 6.928 15.253 1.00 84.62 124 GLU A CA 1
ATOM 973 C C . GLU A 1 124 ? 5.622 7.969 15.372 1.00 84.62 124 GLU A C 1
ATOM 975 O O . GLU A 1 124 ? 5.206 8.303 16.481 1.00 84.62 124 GLU A O 1
ATOM 980 N N . ASP A 1 125 ? 5.061 8.420 14.246 1.00 82.31 125 ASP A N 1
ATOM 981 C CA . ASP A 1 125 ? 3.949 9.373 14.234 1.00 82.31 125 ASP A CA 1
ATOM 982 C C . ASP A 1 125 ? 2.717 8.816 14.965 1.00 82.31 125 ASP A C 1
ATOM 984 O O . ASP A 1 125 ? 2.087 9.523 15.749 1.00 82.31 125 ASP A O 1
ATOM 988 N N . LEU A 1 126 ? 2.393 7.535 14.771 1.00 80.06 126 LEU A N 1
ATOM 989 C CA . LEU A 1 126 ? 1.279 6.878 15.461 1.00 80.06 126 LEU A CA 1
ATOM 990 C C . LEU A 1 126 ? 1.508 6.751 16.972 1.00 80.06 126 LEU A C 1
ATOM 992 O O . LEU A 1 126 ? 0.558 6.905 17.742 1.00 80.06 126 LEU A O 1
ATOM 996 N N . ILE A 1 127 ? 2.741 6.476 17.406 1.00 82.06 127 ILE A N 1
ATOM 997 C CA . ILE A 1 127 ? 3.101 6.430 18.830 1.00 82.06 127 ILE A CA 1
ATOM 998 C C . ILE A 1 127 ? 2.939 7.822 19.445 1.00 82.06 127 ILE A C 1
ATOM 1000 O O . ILE A 1 127 ? 2.232 7.959 20.443 1.00 82.06 127 ILE A O 1
ATOM 1004 N N . ASN A 1 128 ? 3.498 8.851 18.805 1.00 82.88 128 ASN A N 1
ATOM 1005 C CA . ASN A 1 128 ? 3.399 10.237 19.261 1.00 82.88 128 ASN A CA 1
ATOM 1006 C C . ASN A 1 128 ? 1.938 10.705 19.341 1.00 82.88 128 ASN A C 1
ATOM 1008 O O . ASN A 1 128 ? 1.525 11.307 20.331 1.00 82.88 128 ASN A O 1
ATOM 1012 N N . LEU A 1 129 ? 1.121 10.391 18.329 1.00 79.31 129 LEU A N 1
ATOM 1013 C CA . LEU A 1 129 ? -0.310 10.706 18.346 1.00 79.31 129 LEU A CA 1
ATOM 1014 C C . LEU A 1 129 ? -1.040 9.991 19.480 1.00 79.31 129 LEU A C 1
ATOM 1016 O O . LEU A 1 129 ? -1.877 10.598 20.145 1.00 79.31 129 LEU A O 1
ATOM 1020 N N . ASN A 1 130 ? -0.712 8.723 19.734 1.00 78.12 130 ASN A N 1
ATOM 1021 C CA . ASN A 1 130 ? -1.294 7.977 20.840 1.00 78.12 130 ASN A CA 1
ATOM 1022 C C . ASN A 1 130 ? -0.927 8.599 22.199 1.00 78.12 130 ASN A C 1
ATOM 1024 O O . ASN A 1 130 ? -1.801 8.732 23.052 1.00 78.12 130 ASN A O 1
ATOM 1028 N N . GLU A 1 131 ? 0.320 9.031 22.394 1.00 79.25 131 GLU A N 1
ATOM 1029 C CA . GLU A 1 131 ? 0.752 9.735 23.610 1.00 79.25 131 GLU A CA 1
ATOM 1030 C C . GLU A 1 131 ? 0.018 11.068 23.804 1.00 79.25 131 GLU A C 1
ATOM 1032 O O . GLU A 1 131 ? -0.529 11.316 24.879 1.00 79.25 131 GLU A O 1
ATOM 1037 N N . ILE A 1 132 ? -0.089 11.886 22.751 1.00 78.06 132 ILE A N 1
ATOM 1038 C CA . ILE A 1 132 ? -0.836 13.153 22.800 1.00 78.06 132 ILE A CA 1
ATOM 1039 C C . ILE A 1 132 ? -2.308 12.894 23.128 1.00 78.06 132 ILE A C 1
ATOM 1041 O O . ILE A 1 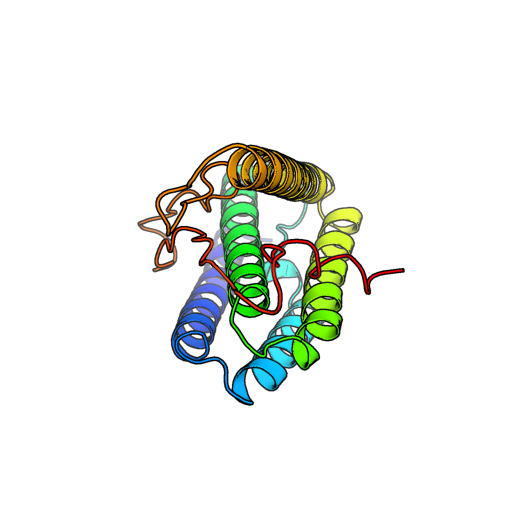132 ? -2.890 13.609 23.939 1.00 78.06 132 ILE A O 1
ATOM 1045 N N . SER A 1 133 ? -2.900 11.854 22.540 1.00 76.38 133 SER A N 1
ATOM 1046 C CA . SER A 1 133 ? -4.304 11.498 22.753 1.00 76.38 133 SER A CA 1
ATOM 1047 C C . SER A 1 133 ? -4.622 10.993 24.165 1.00 76.38 133 SER A C 1
ATOM 1049 O O . SER A 1 133 ? -5.778 11.023 24.587 1.00 76.38 133 SER A O 1
ATOM 1051 N N . LEU A 1 134 ? -3.604 10.515 24.891 1.00 76.25 134 LEU A N 1
ATOM 1052 C CA . LEU A 1 134 ? -3.712 10.109 26.291 1.00 76.25 134 LEU A CA 1
ATOM 1053 C C . LEU A 1 134 ? -3.620 11.312 27.242 1.00 76.25 134 LEU A C 1
ATOM 1055 O O . LEU A 1 134 ? -4.269 11.294 28.285 1.00 76.25 134 LEU A O 1
ATOM 1059 N N . ASP A 1 135 ? -2.832 12.334 26.891 1.00 75.56 135 ASP A N 1
ATOM 1060 C CA . ASP A 1 135 ? -2.628 13.543 27.706 1.00 75.56 135 ASP A CA 1
ATOM 1061 C C . ASP A 1 135 ? -3.691 14.623 27.437 1.00 75.56 135 ASP A C 1
ATOM 1063 O O . ASP A 1 135 ? -4.060 15.388 28.330 1.00 75.56 135 ASP A O 1
ATOM 1067 N N . ARG A 1 136 ? -4.192 14.723 26.196 1.00 77.75 136 ARG A N 1
ATOM 1068 C CA . ARG A 1 136 ? -5.043 15.832 25.736 1.00 77.75 136 ARG A CA 1
ATOM 1069 C C . ARG A 1 136 ? -6.101 15.378 24.737 1.00 77.75 136 ARG A C 1
ATOM 1071 O O . ARG A 1 136 ? -5.942 14.393 24.021 1.00 77.75 136 ARG A O 1
ATOM 1078 N N . SER A 1 137 ? -7.175 16.162 24.648 1.00 74.25 137 SER A N 1
ATOM 1079 C CA . SER A 1 137 ? -8.159 16.008 23.575 1.00 74.25 137 SER A CA 1
ATOM 1080 C C . SER A 1 137 ? -7.520 16.385 22.240 1.00 74.25 137 SER A C 1
ATOM 1082 O O . SER A 1 137 ? -7.014 17.496 22.087 1.00 74.25 137 SER A O 1
ATOM 1084 N N . VAL A 1 138 ? -7.545 15.455 21.289 1.00 72.81 138 VAL A N 1
ATOM 1085 C CA . VAL A 1 138 ? -7.087 15.659 19.912 1.00 72.81 138 VAL A CA 1
ATOM 1086 C C . VAL A 1 138 ? -8.299 15.943 19.033 1.00 72.81 138 VAL A C 1
ATOM 1088 O O . VAL A 1 138 ? -9.293 15.219 19.111 1.00 72.81 138 VAL A O 1
ATOM 1091 N N . ASP A 1 139 ? -8.201 16.970 18.191 1.00 72.25 139 ASP A N 1
ATOM 1092 C CA . ASP A 1 139 ? -9.203 17.249 17.166 1.00 72.25 139 ASP A CA 1
ATOM 1093 C C . ASP A 1 139 ? -9.002 16.291 15.991 1.00 72.25 139 ASP A C 1
ATOM 1095 O O . ASP A 1 139 ? -7.999 16.330 15.275 1.00 72.25 139 ASP A O 1
ATOM 1099 N N . TRP A 1 140 ? -9.962 15.391 15.829 1.00 71.50 140 TRP A N 1
ATOM 1100 C CA . TRP A 1 140 ? -9.975 14.381 14.781 1.00 71.50 140 TRP A CA 1
ATOM 1101 C C . TRP A 1 140 ? -10.757 14.863 13.543 1.00 71.50 140 TRP A C 1
ATOM 1103 O O . TRP A 1 140 ? -11.711 15.629 13.705 1.00 71.50 140 TRP A O 1
ATOM 1113 N N . PRO A 1 141 ? -10.427 14.392 12.318 1.00 65.81 141 PRO A N 1
ATOM 1114 C CA . PRO A 1 141 ? -9.372 13.430 11.973 1.00 65.81 141 PRO A CA 1
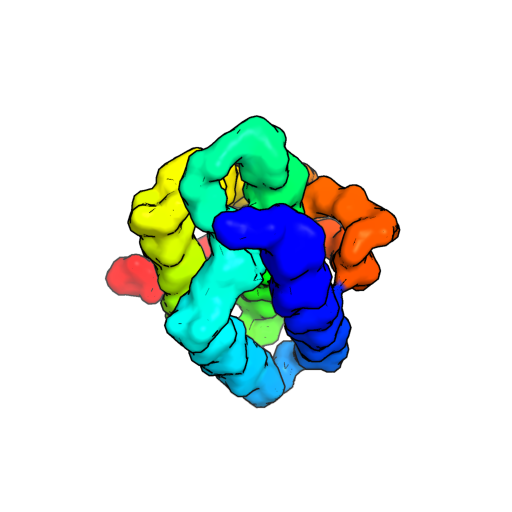ATOM 1115 C C . PRO A 1 141 ? -7.972 14.052 11.858 1.00 65.81 141 PRO A C 1
ATOM 1117 O O . PRO A 1 141 ? -7.805 15.172 11.374 1.00 65.81 141 PRO A O 1
ATOM 1120 N N . VAL A 1 142 ? -6.941 13.282 12.224 1.00 66.31 142 VAL A N 1
ATOM 1121 C CA . VAL A 1 142 ? -5.536 13.710 12.108 1.00 66.31 142 VAL A CA 1
ATOM 1122 C C . VAL A 1 142 ? -4.929 13.193 10.809 1.00 66.31 142 VAL A C 1
ATOM 1124 O O . VAL A 1 142 ? -5.047 12.014 10.477 1.00 66.31 142 VAL A O 1
ATOM 1127 N N . THR A 1 143 ? -4.246 14.075 10.081 1.00 68.75 143 THR A N 1
ATOM 1128 C CA . THR A 1 143 ? -3.493 13.713 8.872 1.00 68.75 143 THR A CA 1
ATOM 1129 C C . THR A 1 143 ? -2.049 13.375 9.230 1.00 68.75 143 THR A C 1
ATOM 1131 O O . THR A 1 143 ? -1.367 14.187 9.851 1.00 68.75 143 THR A O 1
ATOM 1134 N N . ILE A 1 144 ? -1.567 12.202 8.812 1.00 69.62 144 ILE A N 1
ATOM 1135 C CA . ILE A 1 144 ? -0.171 11.791 9.018 1.00 69.62 144 ILE A CA 1
ATOM 1136 C C . ILE A 1 144 ? 0.656 12.154 7.783 1.00 69.62 144 ILE A C 1
ATOM 1138 O O . ILE A 1 144 ? 0.461 11.594 6.704 1.00 69.62 144 ILE A O 1
ATOM 1142 N N . CYS A 1 145 ? 1.579 13.107 7.939 1.00 62.56 145 CYS A N 1
ATOM 1143 C CA . CYS A 1 145 ? 2.274 13.733 6.811 1.00 62.56 145 CYS A CA 1
ATOM 1144 C C . CYS A 1 145 ? 3.588 13.047 6.400 1.00 62.56 145 CYS A C 1
ATOM 1146 O O . CYS A 1 145 ? 4.028 13.223 5.265 1.00 62.56 145 CYS A O 1
ATOM 1148 N N . ARG A 1 146 ? 4.233 12.268 7.282 1.00 66.44 146 ARG A N 1
ATOM 1149 C CA . ARG A 1 146 ? 5.535 11.636 6.976 1.00 66.44 146 ARG A CA 1
ATOM 1150 C C . ARG A 1 146 ? 5.416 10.333 6.186 1.00 66.44 146 ARG A C 1
ATOM 1152 O O . ARG A 1 146 ? 6.423 9.827 5.707 1.00 66.44 146 ARG A O 1
ATOM 1159 N N . PHE A 1 147 ? 4.192 9.836 5.999 1.00 64.25 147 PHE A N 1
ATOM 1160 C CA . PHE A 1 147 ? 3.858 8.724 5.107 1.00 64.25 147 PHE A CA 1
ATOM 1161 C C . PHE A 1 147 ? 2.932 9.194 3.978 1.00 64.25 147 PHE A C 1
ATOM 1163 O O . PHE A 1 147 ? 1.844 8.657 3.758 1.00 64.25 147 PHE A O 1
ATOM 1170 N N . LEU A 1 148 ? 3.321 10.266 3.287 1.00 55.28 148 LEU A N 1
ATOM 1171 C CA . LEU A 1 148 ? 2.577 10.757 2.135 1.00 55.28 148 LEU A CA 1
ATOM 1172 C C . LEU A 1 148 ? 3.235 10.273 0.850 1.00 55.28 148 LEU A C 1
ATOM 1174 O O . LEU A 1 148 ? 4.414 10.508 0.597 1.00 55.28 148 LEU A O 1
ATOM 1178 N N . CYS A 1 149 ? 2.427 9.649 -0.005 1.00 51.41 149 CYS A N 1
ATOM 1179 C CA . CYS A 1 149 ? 2.752 9.567 -1.417 1.00 51.41 149 CYS A CA 1
ATOM 1180 C C . CYS A 1 149 ? 2.845 11.013 -1.919 1.00 51.41 149 CYS A C 1
ATOM 1182 O O . CYS A 1 149 ? 1.820 11.698 -1.975 1.00 51.41 149 CYS A O 1
ATOM 1184 N N . SER A 1 150 ? 4.049 11.496 -2.246 1.00 47.38 150 SER A N 1
ATOM 1185 C CA . SER A 1 150 ? 4.177 12.736 -3.005 1.00 47.38 150 SER A CA 1
ATOM 1186 C C . SER A 1 150 ? 3.294 12.577 -4.237 1.00 47.38 150 SER A C 1
ATOM 1188 O O . SER A 1 150 ? 3.375 11.577 -4.956 1.00 47.38 150 SER A O 1
ATOM 1190 N N . SER A 1 151 ? 2.343 13.495 -4.383 1.00 43.66 151 SER A N 1
ATOM 1191 C CA . SER A 1 151 ? 1.397 13.508 -5.487 1.00 43.66 151 SER A CA 1
ATOM 1192 C C . SER A 1 151 ? 2.207 13.508 -6.782 1.00 43.66 151 SER A C 1
ATOM 1194 O O . SER A 1 151 ? 2.767 14.527 -7.177 1.00 43.66 151 SER A O 1
ATOM 1196 N N . MET A 1 152 ? 2.333 12.350 -7.434 1.00 46.62 152 MET A N 1
ATOM 1197 C CA . MET A 1 152 ? 2.801 12.266 -8.817 1.00 46.62 152 MET A CA 1
ATOM 1198 C C . MET A 1 152 ? 1.626 12.713 -9.686 1.00 46.62 152 MET A C 1
ATOM 1200 O O . MET A 1 152 ? 1.015 11.922 -10.406 1.00 46.62 152 MET A O 1
ATOM 1204 N N . GLU A 1 153 ? 1.275 13.990 -9.526 1.00 43.47 153 GLU A N 1
ATOM 1205 C CA . GLU A 1 153 ? -0.005 14.604 -9.879 1.00 43.47 153 GLU A CA 1
ATOM 1206 C C . GLU A 1 153 ? -0.291 14.544 -11.388 1.00 43.47 153 GLU A C 1
ATOM 1208 O O . GLU A 1 153 ? -1.426 14.724 -11.805 1.00 43.47 153 GLU A O 1
ATOM 1213 N N . ASN A 1 154 ? 0.704 14.177 -12.207 1.00 46.66 154 ASN A N 1
ATOM 1214 C CA . ASN A 1 154 ? 0.593 14.174 -13.664 1.00 46.66 154 ASN A CA 1
ATOM 1215 C C . ASN A 1 154 ? 0.941 12.854 -14.382 1.00 46.66 154 ASN A C 1
ATOM 1217 O O . ASN A 1 154 ? 0.742 12.791 -15.592 1.00 46.66 154 ASN A O 1
ATOM 1221 N N . GLN A 1 155 ? 1.428 11.792 -13.719 1.00 45.19 155 GLN A N 1
ATOM 1222 C CA . GLN A 1 155 ? 1.893 10.582 -14.446 1.00 45.19 155 GLN A CA 1
ATOM 1223 C C . GLN A 1 155 ? 0.954 9.364 -14.362 1.00 45.19 155 GLN A C 1
ATOM 1225 O O . GLN A 1 155 ? 0.942 8.526 -15.266 1.00 45.19 155 GLN A O 1
ATOM 1230 N N . PHE A 1 156 ? 0.111 9.265 -13.329 1.00 46.75 156 PHE A N 1
ATOM 1231 C CA . PHE A 1 156 ? -0.609 8.013 -13.046 1.00 46.75 156 PHE A CA 1
ATOM 1232 C C . PHE A 1 156 ? -2.101 8.156 -12.708 1.00 46.75 156 PHE A C 1
ATOM 1234 O O . PHE A 1 156 ? -2.741 7.146 -12.423 1.00 46.75 156 PHE A O 1
ATOM 1241 N N . ASN A 1 157 ? -2.671 9.369 -12.720 1.00 46.50 157 ASN A N 1
ATOM 1242 C CA . ASN A 1 157 ? -4.003 9.640 -12.148 1.00 46.50 157 ASN A CA 1
ATOM 1243 C C . ASN A 1 157 ? -4.147 9.111 -10.703 1.00 46.50 157 ASN A C 1
ATOM 1245 O O . ASN A 1 157 ? -5.233 8.714 -10.285 1.00 46.50 157 ASN A O 1
ATOM 1249 N N . LEU A 1 158 ? -3.045 9.063 -9.943 1.00 44.09 158 LEU A N 1
ATOM 1250 C CA . LEU A 1 158 ? -3.064 8.648 -8.542 1.00 44.09 158 LEU A CA 1
ATOM 1251 C C . LEU A 1 158 ? -3.775 9.743 -7.771 1.00 44.09 158 LEU A C 1
ATOM 1253 O O . LEU A 1 158 ? -3.228 10.830 -7.589 1.00 44.09 158 LEU A O 1
ATOM 1257 N N . ARG A 1 159 ? -4.991 9.472 -7.298 1.00 47.16 159 ARG A N 1
ATOM 1258 C CA . ARG A 1 159 ? -5.632 10.407 -6.385 1.00 47.16 159 ARG A CA 1
ATOM 1259 C C . ARG A 1 159 ? -4.853 10.368 -5.076 1.00 47.16 159 ARG A C 1
ATOM 1261 O O . ARG A 1 159 ? -4.910 9.365 -4.350 1.00 47.16 159 ARG A O 1
ATOM 1268 N N . ALA A 1 160 ? -4.103 11.437 -4.813 1.00 44.81 160 ALA A N 1
ATOM 1269 C CA . ALA A 1 160 ? -3.524 11.687 -3.507 1.00 44.81 160 ALA A CA 1
ATOM 1270 C C . ALA A 1 160 ? -4.670 11.642 -2.495 1.00 44.81 160 ALA A C 1
ATOM 1272 O O . ALA A 1 160 ? -5.659 12.367 -2.610 1.00 44.81 160 ALA A O 1
ATOM 1273 N N . ALA A 1 161 ? -4.575 10.713 -1.556 1.00 48.56 161 ALA A N 1
ATOM 1274 C CA . ALA A 1 161 ? -5.508 10.624 -0.456 1.00 48.56 161 ALA A CA 1
ATOM 1275 C C . ALA A 1 161 ? -4.663 10.661 0.814 1.00 48.56 161 ALA A C 1
ATOM 1277 O O . ALA A 1 161 ? -3.880 9.726 1.015 1.00 48.56 161 ALA A O 1
ATOM 1278 N N . PRO A 1 162 ? -4.759 11.732 1.622 1.00 54.12 162 PRO A N 1
ATOM 1279 C CA . PRO A 1 162 ? -4.025 11.799 2.873 1.00 54.12 162 PRO A CA 1
ATOM 1280 C C . PRO A 1 162 ? -4.374 10.576 3.723 1.00 54.12 162 PRO A C 1
ATOM 1282 O O . PRO A 1 162 ? -5.524 10.125 3.747 1.00 54.12 162 PRO A O 1
ATOM 1285 N N . PHE A 1 163 ? -3.374 10.012 4.397 1.00 49.88 163 PHE A N 1
ATOM 1286 C CA . PHE A 1 163 ? -3.640 9.005 5.410 1.00 49.88 163 PHE A CA 1
ATOM 1287 C C . PHE A 1 163 ? -4.245 9.719 6.621 1.00 49.88 163 PHE A C 1
ATOM 1289 O O . PHE A 1 163 ? -3.557 10.468 7.317 1.00 49.88 163 PHE A O 1
ATOM 1296 N N . GLN A 1 164 ? -5.549 9.532 6.806 1.00 57.75 164 GLN A N 1
ATOM 1297 C CA . GLN A 1 164 ? -6.306 10.091 7.917 1.00 57.75 164 GLN A CA 1
ATOM 1298 C C . GLN A 1 164 ? -6.547 9.006 8.956 1.00 57.75 164 GLN A C 1
ATOM 1300 O O . GLN A 1 164 ? -6.975 7.897 8.630 1.00 57.75 164 GLN A O 1
ATOM 1305 N N . ALA A 1 165 ? -6.259 9.347 10.202 1.00 54.16 165 ALA A N 1
ATOM 1306 C CA . ALA A 1 165 ? -6.615 8.548 11.354 1.00 54.16 165 ALA A CA 1
ATOM 1307 C C . ALA A 1 165 ? -7.959 9.069 11.903 1.00 54.16 165 ALA A C 1
ATOM 1309 O O . ALA A 1 165 ? -8.107 10.267 12.132 1.00 54.16 165 ALA A O 1
ATOM 1310 N N . GLU A 1 166 ? -8.934 8.171 12.065 1.00 54.56 166 GLU A N 1
ATOM 1311 C CA . GLU A 1 166 ? -10.262 8.398 12.657 1.00 54.56 166 GLU A CA 1
ATOM 1312 C C . GLU A 1 166 ? -10.367 7.762 14.061 1.00 54.56 166 GLU A C 1
ATOM 1314 O O . GLU A 1 166 ? -9.900 6.640 14.267 1.00 54.56 166 GLU A O 1
ATOM 1319 N N . PRO A 1 167 ? -11.008 8.403 15.047 1.00 48.28 167 PRO A N 1
ATOM 1320 C CA . PRO A 1 167 ? -11.123 7.849 16.389 1.00 48.28 167 PRO A CA 1
ATOM 1321 C C . PRO A 1 167 ? -12.006 6.589 16.390 1.00 48.28 167 PRO A C 1
ATOM 1323 O O . PRO A 1 167 ? -13.132 6.606 15.899 1.00 48.28 167 PRO A O 1
ATOM 1326 N N . TYR A 1 168 ? -11.528 5.498 17.003 1.00 48.78 168 TYR A N 1
ATOM 1327 C CA . TYR A 1 168 ? -12.330 4.293 17.253 1.00 48.78 168 TYR A CA 1
ATOM 1328 C C . TYR A 1 168 ? -12.499 4.049 18.757 1.00 48.78 168 TYR A C 1
ATOM 1330 O O . TYR A 1 168 ? -11.527 3.794 19.477 1.00 48.78 168 TYR A O 1
ATOM 1338 N N . THR A 1 169 ? -13.743 4.120 19.236 1.00 40.91 169 THR A N 1
ATOM 1339 C CA . THR A 1 169 ? -14.134 3.871 20.629 1.00 40.91 169 THR A CA 1
ATOM 1340 C C . THR A 1 169 ? -14.704 2.463 20.793 1.00 40.91 169 THR A C 1
ATOM 1342 O O . THR A 1 169 ? -15.886 2.217 20.583 1.00 40.91 169 THR A O 1
ATOM 1345 N N . VAL A 1 170 ? -13.877 1.531 21.271 1.00 38.78 170 VAL A N 1
ATOM 1346 C CA . VAL A 1 170 ? -14.360 0.325 21.964 1.00 38.78 170 VAL A CA 1
ATOM 1347 C C . VAL A 1 170 ? -13.654 0.262 23.310 1.00 38.78 170 VAL A C 1
ATOM 1349 O O . VAL A 1 170 ? -12.500 -0.143 23.397 1.00 38.78 170 VAL A O 1
ATOM 1352 N N . GLY A 1 171 ? -14.349 0.723 24.355 1.00 36.00 171 GLY A N 1
ATOM 1353 C CA . GLY A 1 171 ? -13.901 0.664 25.749 1.00 36.00 171 GLY A CA 1
ATOM 1354 C C . GLY A 1 171 ? -12.626 1.461 26.052 1.00 36.00 171 GLY A C 1
ATOM 1355 O O . GLY A 1 171 ? -11.538 0.905 26.028 1.00 36.00 171 GLY A O 1
ATOM 1356 N N . ASN A 1 172 ? -12.766 2.746 26.400 1.00 31.56 172 ASN A N 1
ATOM 1357 C CA . ASN A 1 172 ? -11.781 3.615 27.080 1.00 31.56 172 ASN A CA 1
ATOM 1358 C C . ASN A 1 172 ? -10.299 3.607 26.631 1.00 31.56 172 ASN A C 1
ATOM 1360 O O . ASN A 1 172 ? -9.455 4.151 27.340 1.00 31.56 172 ASN A O 1
ATOM 1364 N N . ARG A 1 173 ? -9.942 3.049 25.471 1.00 36.34 173 ARG A N 1
ATOM 1365 C CA . ARG A 1 173 ? -8.597 3.149 24.888 1.00 36.34 173 ARG A CA 1
ATOM 1366 C C . ARG A 1 173 ? -8.717 3.355 23.382 1.00 36.34 173 ARG A C 1
ATOM 1368 O O . ARG A 1 173 ? -9.341 2.539 22.708 1.00 36.34 173 ARG A O 1
ATOM 1375 N N . MET A 1 174 ? -8.134 4.442 22.873 1.00 41.34 174 MET A N 1
ATOM 1376 C CA . MET A 1 174 ? -8.083 4.728 21.437 1.00 41.34 174 MET A CA 1
ATOM 1377 C C . MET A 1 174 ? -7.363 3.584 20.715 1.00 41.34 174 MET A C 1
ATOM 1379 O O . MET A 1 174 ? -6.205 3.267 20.993 1.00 41.34 174 MET A O 1
ATOM 1383 N N . PHE A 1 175 ? -8.078 2.905 19.822 1.00 46.47 175 PHE A N 1
ATOM 1384 C CA . PHE A 1 175 ? -7.622 1.676 19.178 1.00 46.47 175 PHE A CA 1
ATOM 1385 C C . PHE A 1 175 ? -6.953 1.967 17.823 1.00 46.47 175 PHE A C 1
ATOM 1387 O O . PHE A 1 175 ? -7.507 1.669 16.776 1.00 46.47 175 PHE A O 1
ATOM 1394 N N . PHE A 1 176 ? -5.720 2.484 17.839 1.00 44.22 176 PHE A N 1
ATOM 1395 C CA . PHE A 1 176 ? -4.814 2.431 16.670 1.00 44.22 176 PHE A CA 1
ATOM 1396 C C . PHE A 1 176 ? -3.727 1.351 16.810 1.00 44.22 176 PHE A C 1
ATOM 1398 O O . PHE A 1 176 ? -3.208 0.827 15.827 1.00 44.22 176 PHE A O 1
ATOM 1405 N N . ALA A 1 177 ? -3.448 0.913 18.041 1.00 39.19 177 ALA A N 1
ATOM 1406 C CA . ALA A 1 177 ? -2.338 0.017 18.376 1.00 39.19 177 ALA A CA 1
ATOM 1407 C C . ALA A 1 177 ? -2.605 -1.497 18.182 1.00 39.19 177 ALA A C 1
ATOM 1409 O O . ALA A 1 177 ? -1.848 -2.323 18.702 1.00 39.19 177 ALA A O 1
ATOM 1410 N N . ARG A 1 178 ? -3.682 -1.912 17.493 1.00 39.44 178 ARG A N 1
ATOM 1411 C CA . ARG A 1 178 ? -3.984 -3.349 17.274 1.00 39.44 178 ARG A CA 1
ATOM 1412 C C . ARG A 1 178 ? -3.518 -3.887 15.922 1.00 39.44 178 ARG A C 1
ATOM 1414 O O . ARG A 1 178 ? -3.361 -5.097 15.799 1.00 39.44 178 ARG A O 1
ATOM 1421 N N . LEU A 1 179 ? -3.185 -3.010 14.974 1.00 37.38 179 LEU A N 1
ATOM 1422 C CA . LEU A 1 179 ? -2.730 -3.385 13.629 1.00 37.38 179 LEU A CA 1
ATOM 1423 C C . LEU A 1 179 ? -1.429 -4.222 13.638 1.00 37.38 179 LEU A C 1
ATOM 1425 O O . LEU A 1 179 ? -1.186 -4.983 12.709 1.00 37.38 179 LEU A O 1
ATOM 1429 N N . TRP A 1 180 ? -0.639 -4.156 14.721 1.00 34.78 180 TRP A N 1
ATOM 1430 C CA . TRP A 1 180 ? 0.613 -4.915 14.879 1.00 34.78 180 TRP A CA 1
ATOM 1431 C C . TRP A 1 180 ? 0.628 -5.963 15.998 1.00 34.78 180 TRP A C 1
ATOM 1433 O O . TRP A 1 180 ? 1.576 -6.739 16.086 1.00 34.78 180 TRP A O 1
ATOM 1443 N N . ARG A 1 181 ? -0.409 -6.055 16.842 1.00 29.20 181 ARG A N 1
ATOM 1444 C CA . ARG A 1 181 ? -0.389 -6.990 17.987 1.00 29.20 181 ARG A CA 1
ATOM 1445 C C . ARG A 1 181 ? -0.653 -8.455 17.600 1.00 29.20 181 ARG A C 1
ATOM 1447 O O . ARG A 1 181 ? -0.418 -9.337 18.412 1.00 29.20 181 ARG A O 1
ATOM 1454 N N . ASN A 1 182 ? -1.096 -8.706 16.366 1.00 26.50 182 ASN A N 1
ATOM 1455 C CA . ASN A 1 182 ? -1.346 -10.045 15.811 1.00 26.50 182 ASN A CA 1
ATOM 1456 C C . ASN A 1 182 ? -0.282 -10.487 14.779 1.00 26.50 182 ASN A C 1
ATOM 1458 O O . ASN A 1 182 ? -0.520 -11.425 14.020 1.00 26.50 182 ASN A O 1
ATOM 1462 N N . ALA A 1 183 ? 0.858 -9.789 14.707 1.00 26.62 183 ALA A N 1
ATOM 1463 C CA . ALA A 1 183 ? 1.981 -10.127 13.825 1.00 26.62 183 ALA A CA 1
ATOM 1464 C C . ALA A 1 183 ? 3.128 -10.870 14.549 1.00 26.62 183 ALA A C 1
ATOM 1466 O O . ALA A 1 183 ? 4.234 -10.937 14.013 1.00 26.62 183 ALA A O 1
ATOM 1467 N N . ALA A 1 184 ? 2.865 -11.414 15.742 1.00 25.08 184 ALA A N 1
ATOM 1468 C CA . ALA A 1 184 ? 3.766 -12.286 16.495 1.00 25.08 184 ALA A CA 1
ATOM 1469 C C . ALA A 1 184 ? 3.156 -13.686 16.624 1.00 25.08 184 ALA A C 1
ATOM 1471 O O . ALA A 1 184 ? 1.932 -13.760 16.886 1.00 25.08 184 ALA A O 1
#

Sequence (184 aa):
ANPESYDAVVQKPRQILCQFVDRILTDVDPSSVMLLDFIQHIMKSSPRMFVSSMNSAQNEEADRNCIGFSNWIITRLLRIAATPSCEALHKKISGVIHSLLFLFKNKSPVLFGILSNDLLNLLEDLINLNEISLDRSVDWPVTICRFLCSSMENQFNLRAAPFQAEPYTVGNRMFFARLWRNAA

Organism: Aquarana catesbeiana (NCBI:txid8400)

Foldseek 3Di:
DDPVCLCVVQQVVLLVLLVVLVVQLVDLDPVVVVNLVVLVVCCVVPVSNQAPADDDPVVPVVVLNNLLSLLLVLLSLVLSVLDPPSPVCLVSSVVSNVSSLVSCVVGPVPSNVVVVVLVVLVVVVVVVVQVCVVVDPDPDFDFDDSSWSPCPVPRRVNPGDTNTHDFDDDDPGGPPPPSCPPVD

Radius of gyration: 17.16 Å; chains: 1; bounding box: 38×30×53 Å

pLDDT: mean 70.02, std 17.08, range [25.08, 92.5]

InterPro domains:
  IPR056803 Serine/threonine-protein kinase ATR-like, N-HEAT region [PF25032] (1-164)